Protein AF-A0A9X4PG10-F1 (afdb_monomer_lite)

Sequence (256 aa):
MSEYYSTGGAKHFIHGIDYQKLLLMLFFRRAVDRKYFFRLATEMSSAAGFDDIVFRYERNGTTVYMLIQVKHKQDGNRKICISDLLTKSGELNLAKHFAAFLNIQGNEEFKNKIKDFFIVINADFDRESLASKGITVEKIETQDKFLNIGNSAKYKLRDLRNSIVQYLKQGMSAEGREASDKEIKGFLNELVFVANSPNDAELEELIKNEISSKLAERFKYFGDDDFVFNALSTMMSNWMKDKIGRFLTPEEGEKS

Radius of gyration: 19.32 Å; chains: 1; bounding box: 49×40×52 Å

Secondary structure (DSSP, 8-state):
--------HHHHHHHHHHHHHHHHHHHHHHHHHTT--EEEESS-GGGGGG-SEEEEEEETTEEEEEEEEE---S-TTS-B-HHHHSSSSSTT-HHHHHHHHHHHHT-TTTTTTEEEEEEE-S--B-HHHHHTTTEEEEE--S--TTT--TT-EEEEEEESSSHHHHHHHHHHHHTT-PPPHHHHHHHHHHEEEEES---HHHHHHHHHHHHHHHHHHHH---S-HHHHHHHHHHHHHHHHT-SS---B-HHHHS--

Foldseek 3Di:
DDDDDDDDCVVFVVQQVLVLLLLLLLQLLLCLVVVWWKWWFAQPCLLPQQRRIWIWTDDPNAIAIEREDEDEGPDQEDADAPCQDLDPDHDNDVLRVLVSLVSNCVDPVPPPRYQAYEYEYQHHHPQVRQVVQPKHWAWDPDDDSSLPAPPWTKTAIDRPPCSVVVSNQVSVVVVVDGDDPVSVVVNSVRYMYRYNHDRSVSSLVVSLVSVCVVCCVPPVDPDDSVVVSVVSSVVSVVQVPDPDIDIDGNVVVVVD

Structure (mmCIF, N/CA/C/O backbone):
data_AF-A0A9X4PG10-F1
#
_entry.id   AF-A0A9X4PG10-F1
#
loop_
_atom_site.group_PDB
_atom_site.id
_atom_site.type_symbol
_atom_site.label_atom_id
_atom_site.label_alt_id
_atom_site.label_comp_id
_atom_site.label_asym_id
_atom_site.label_entity_id
_atom_site.label_seq_id
_atom_site.pdbx_PDB_ins_code
_atom_site.Cartn_x
_atom_site.Cartn_y
_atom_site.Cartn_z
_atom_site.occupancy
_atom_site.B_iso_or_equiv
_atom_site.auth_seq_id
_atom_site.auth_comp_id
_atom_site.auth_asym_id
_atom_site.auth_atom_id
_atom_site.pdbx_PDB_model_num
ATOM 1 N N . MET A 1 1 ? 31.121 -22.127 13.363 1.00 42.94 1 MET A N 1
ATOM 2 C CA . MET A 1 1 ? 29.872 -21.597 13.947 1.00 42.94 1 MET A CA 1
ATOM 3 C C . MET A 1 1 ? 29.750 -20.159 13.502 1.00 42.94 1 MET A C 1
ATOM 5 O O . MET A 1 1 ? 30.750 -19.459 13.564 1.00 42.94 1 MET A O 1
ATOM 9 N N . SER A 1 2 ? 28.590 -19.744 13.003 1.00 43.88 2 SER A N 1
ATOM 10 C CA . SER A 1 2 ? 28.348 -18.331 12.706 1.00 43.88 2 SER A CA 1
ATOM 11 C C . SER A 1 2 ? 28.112 -17.593 14.023 1.00 43.88 2 SER A C 1
ATOM 13 O O . SER A 1 2 ? 27.263 -18.012 14.809 1.00 43.88 2 SER A O 1
ATOM 15 N N . GLU A 1 3 ? 28.879 -16.539 14.279 1.00 47.59 3 GLU A N 1
ATOM 16 C CA . GLU A 1 3 ? 28.681 -15.650 15.426 1.00 47.59 3 GLU A CA 1
ATOM 17 C C . GLU A 1 3 ? 27.696 -14.538 15.043 1.00 47.59 3 GLU A C 1
ATOM 19 O O . GLU A 1 3 ? 27.818 -13.929 13.978 1.00 47.59 3 GLU A O 1
ATOM 24 N N . TYR A 1 4 ? 26.705 -14.279 15.898 1.00 75.12 4 TYR A N 1
ATOM 25 C CA . TYR A 1 4 ? 25.663 -13.275 15.670 1.00 75.12 4 TYR A CA 1
ATOM 26 C C . TYR A 1 4 ? 25.812 -12.117 16.662 1.00 75.12 4 TYR A C 1
ATOM 28 O O . TYR A 1 4 ? 26.163 -12.329 17.821 1.00 75.12 4 TYR A O 1
ATOM 36 N N . TYR A 1 5 ? 25.504 -10.896 16.221 1.00 71.00 5 TYR A N 1
ATOM 37 C CA . TYR A 1 5 ? 25.481 -9.690 17.053 1.00 71.00 5 TYR A CA 1
ATOM 38 C C . TYR A 1 5 ? 24.191 -8.900 16.808 1.00 71.00 5 TYR A C 1
ATOM 40 O O . TYR A 1 5 ? 23.609 -8.956 15.723 1.00 71.00 5 TYR A O 1
ATOM 48 N N . SER A 1 6 ? 23.736 -8.154 17.815 1.00 71.69 6 SER A N 1
ATOM 49 C CA . SER A 1 6 ? 22.574 -7.277 17.682 1.00 71.69 6 SER A CA 1
ATOM 50 C C . SER A 1 6 ? 22.906 -6.071 16.804 1.00 71.69 6 SER A C 1
ATOM 52 O O . SER A 1 6 ? 23.953 -5.437 16.934 1.00 71.69 6 SER A O 1
ATOM 54 N N . THR A 1 7 ? 22.009 -5.741 15.881 1.00 71.44 7 THR A N 1
ATOM 55 C CA . THR A 1 7 ? 22.189 -4.628 14.944 1.00 71.44 7 THR A CA 1
ATOM 56 C C . THR A 1 7 ? 21.288 -3.456 15.311 1.00 71.44 7 THR A C 1
ATOM 58 O O . THR A 1 7 ? 20.175 -3.652 15.787 1.00 71.44 7 THR A O 1
ATOM 61 N N . GLY A 1 8 ? 21.755 -2.228 15.071 1.00 69.62 8 GLY A N 1
ATOM 62 C CA . GLY A 1 8 ? 20.959 -1.017 15.283 1.00 69.62 8 GLY A CA 1
ATOM 63 C C . GLY A 1 8 ? 19.932 -0.745 14.174 1.00 69.62 8 GLY A C 1
ATOM 64 O O . GLY A 1 8 ? 19.944 -1.376 13.116 1.00 69.62 8 GLY A O 1
ATOM 65 N N . GLY A 1 9 ? 19.084 0.265 14.397 1.00 71.38 9 GLY A N 1
ATOM 66 C CA . GLY A 1 9 ? 17.950 0.608 13.524 1.00 71.38 9 GLY A CA 1
ATOM 67 C C . GLY A 1 9 ? 18.303 0.988 12.081 1.00 71.38 9 GLY A C 1
ATOM 68 O O . GLY A 1 9 ? 17.459 0.849 11.203 1.00 71.38 9 GLY A O 1
ATOM 69 N N . ALA A 1 10 ? 19.549 1.387 11.801 1.00 72.19 10 AL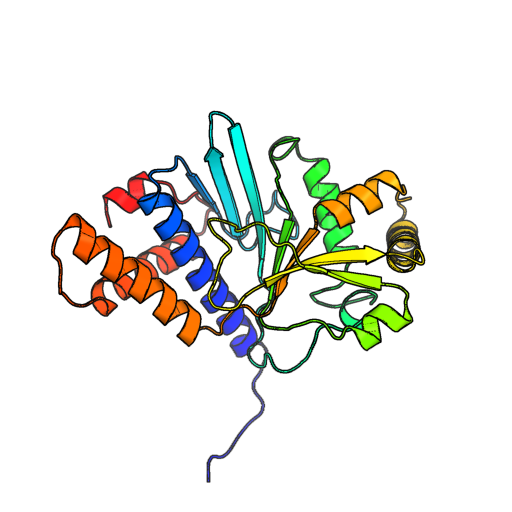A A N 1
ATOM 70 C CA . ALA A 1 10 ? 19.985 1.740 10.448 1.00 72.19 10 ALA A CA 1
ATOM 71 C C . ALA A 1 10 ? 19.836 0.580 9.444 1.00 72.19 10 ALA A C 1
ATOM 73 O O . ALA A 1 10 ? 19.453 0.820 8.304 1.00 72.19 10 ALA A O 1
ATOM 74 N N . LYS A 1 11 ? 20.075 -0.677 9.856 1.00 73.88 11 LYS A N 1
ATOM 75 C CA . LYS A 1 11 ? 19.890 -1.837 8.961 1.00 73.88 11 LYS A CA 1
ATOM 76 C C . LYS A 1 11 ? 18.418 -2.058 8.606 1.00 73.88 11 LYS A C 1
ATOM 78 O O . LYS A 1 11 ? 18.109 -2.324 7.452 1.00 73.88 11 LYS A O 1
ATOM 83 N N . HIS A 1 12 ? 17.520 -1.903 9.578 1.00 73.44 12 HIS A N 1
ATOM 84 C CA . HIS A 1 12 ? 16.077 -2.006 9.348 1.00 73.44 12 HIS A CA 1
ATOM 85 C C . HIS A 1 12 ? 15.548 -0.856 8.482 1.00 73.44 12 HIS A C 1
ATOM 87 O O . HIS A 1 12 ? 14.677 -1.067 7.647 1.00 73.44 12 HIS A O 1
ATOM 93 N N . PHE A 1 13 ? 16.107 0.344 8.649 1.00 77.38 13 PHE A N 1
ATOM 94 C CA . PHE A 1 13 ? 15.773 1.503 7.827 1.00 77.38 13 PHE A CA 1
ATOM 95 C C . PHE A 1 13 ? 16.182 1.310 6.359 1.00 77.38 13 PHE A C 1
ATOM 97 O O . PHE A 1 13 ? 15.360 1.503 5.469 1.00 77.38 13 PHE A O 1
ATOM 104 N N . ILE A 1 14 ? 17.421 0.865 6.110 1.00 82.50 14 ILE A N 1
ATOM 105 C CA . ILE A 1 14 ? 17.915 0.571 4.752 1.00 82.50 14 ILE A CA 1
ATOM 106 C C . ILE A 1 14 ? 17.050 -0.501 4.084 1.00 82.50 14 ILE A C 1
ATOM 108 O O . ILE A 1 14 ? 16.641 -0.326 2.943 1.00 82.50 14 ILE A O 1
ATOM 112 N N . HIS A 1 15 ? 16.702 -1.558 4.820 1.00 84.50 15 HIS A N 1
ATOM 113 C CA . HIS A 1 15 ? 15.814 -2.613 4.330 1.00 84.50 15 HIS A CA 1
ATOM 114 C C . HIS A 1 15 ? 14.457 -2.084 3.855 1.00 84.50 15 HIS A C 1
ATOM 116 O O . HIS A 1 15 ? 13.991 -2.446 2.779 1.00 84.50 15 HIS A O 1
ATOM 122 N N . GLY A 1 16 ? 13.828 -1.201 4.637 1.00 88.00 16 GLY A N 1
ATOM 123 C CA . GLY A 1 16 ? 12.562 -0.577 4.246 1.00 88.00 16 GLY A CA 1
ATOM 124 C C . GLY A 1 16 ? 12.681 0.215 2.940 1.00 88.00 16 GLY A C 1
ATOM 125 O O . GLY A 1 16 ? 11.837 0.066 2.057 1.00 88.00 16 GLY A O 1
ATOM 126 N N . ILE A 1 17 ? 13.763 0.990 2.793 1.00 90.88 17 ILE A N 1
ATOM 127 C CA . ILE A 1 17 ? 14.046 1.771 1.578 1.00 90.88 17 ILE A CA 1
ATOM 128 C C . ILE A 1 17 ? 14.267 0.858 0.369 1.00 90.88 17 ILE A C 1
ATOM 130 O O . ILE A 1 17 ? 13.742 1.130 -0.712 1.00 90.88 17 ILE A O 1
ATOM 134 N N . ASP A 1 18 ? 15.039 -0.217 0.526 1.00 93.56 18 ASP A N 1
ATOM 135 C CA . ASP A 1 18 ? 15.316 -1.145 -0.571 1.00 93.56 18 ASP A CA 1
ATOM 136 C C . ASP A 1 18 ? 14.043 -1.852 -1.045 1.00 93.56 18 ASP A C 1
ATOM 138 O O . ASP A 1 18 ? 13.804 -1.931 -2.253 1.00 93.56 18 ASP A O 1
ATOM 142 N N . TYR A 1 19 ? 13.168 -2.258 -0.124 1.00 95.12 19 TYR A N 1
ATOM 143 C CA . TYR A 1 19 ? 11.886 -2.852 -0.493 1.00 95.12 19 TYR A CA 1
ATOM 144 C C . TYR A 1 19 ? 10.954 -1.855 -1.201 1.00 95.12 19 TYR A C 1
ATOM 146 O O . TYR A 1 19 ? 10.335 -2.177 -2.219 1.00 95.12 19 TYR A O 1
ATOM 154 N N . GLN A 1 20 ? 10.877 -0.614 -0.709 1.00 96.69 20 GLN A N 1
ATOM 155 C CA . GLN A 1 20 ? 10.125 0.468 -1.355 1.00 96.69 20 GLN A CA 1
ATOM 156 C C . GLN A 1 20 ? 10.635 0.731 -2.778 1.00 96.69 20 GLN A C 1
ATOM 158 O O . GLN A 1 20 ? 9.834 0.845 -3.707 1.00 96.69 20 GLN A O 1
ATOM 163 N N . LYS A 1 21 ? 11.958 0.743 -2.980 1.00 97.25 21 LYS A N 1
ATOM 164 C CA . LYS A 1 21 ? 12.589 0.868 -4.302 1.00 97.25 21 LYS A CA 1
ATOM 165 C C . LYS A 1 21 ? 12.161 -0.255 -5.249 1.00 97.25 21 LYS A C 1
ATOM 167 O O . LYS A 1 21 ? 11.802 0.030 -6.391 1.00 97.25 21 LYS A O 1
ATOM 172 N N . LEU A 1 22 ? 12.151 -1.510 -4.794 1.00 97.31 22 LEU A N 1
ATOM 173 C CA . LEU A 1 22 ? 11.698 -2.643 -5.612 1.00 97.31 22 LEU A CA 1
ATOM 174 C C . LEU A 1 22 ? 10.225 -2.494 -6.023 1.00 97.31 22 LEU A C 1
ATOM 176 O O . LEU A 1 22 ? 9.879 -2.689 -7.189 1.00 97.31 22 LEU A O 1
ATOM 180 N N . LEU A 1 23 ? 9.352 -2.071 -5.105 1.00 97.50 23 LEU A N 1
ATOM 181 C CA . LEU A 1 23 ? 7.955 -1.788 -5.437 1.00 97.50 23 LEU A CA 1
ATOM 182 C C . LEU A 1 23 ? 7.820 -0.638 -6.445 1.00 97.50 23 LEU A C 1
ATOM 184 O O . LEU A 1 23 ? 7.053 -0.759 -7.399 1.00 97.50 23 LEU A O 1
ATOM 188 N N . LEU A 1 24 ? 8.583 0.448 -6.297 1.00 97.38 24 LEU A N 1
ATOM 189 C CA . LEU A 1 24 ? 8.605 1.552 -7.263 1.00 97.38 24 LEU A CA 1
ATOM 190 C C . LEU A 1 24 ? 9.037 1.073 -8.658 1.00 97.38 24 LEU A C 1
ATOM 192 O O . LEU A 1 24 ? 8.402 1.432 -9.653 1.00 97.38 24 LEU A O 1
ATOM 196 N N . MET A 1 25 ? 10.061 0.214 -8.740 1.00 96.50 25 MET A N 1
ATOM 197 C CA . MET A 1 25 ? 10.495 -0.416 -9.995 1.00 96.50 25 MET A CA 1
ATOM 198 C C . MET A 1 25 ? 9.373 -1.244 -10.623 1.00 96.50 25 MET A C 1
ATOM 200 O O . MET A 1 25 ? 9.098 -1.096 -11.815 1.00 96.50 25 MET A O 1
ATOM 204 N N . LEU A 1 26 ? 8.685 -2.063 -9.824 1.00 96.25 26 LEU A N 1
ATOM 205 C CA . LEU A 1 26 ? 7.565 -2.878 -10.288 1.00 96.25 26 LEU A CA 1
ATOM 206 C C . LEU A 1 26 ? 6.411 -2.010 -10.812 1.00 96.25 26 LEU A C 1
ATOM 208 O O . LEU A 1 26 ? 5.877 -2.271 -11.891 1.00 96.25 26 LEU A O 1
ATOM 212 N N . PHE A 1 27 ? 6.035 -0.956 -10.082 1.00 95.81 27 PHE A N 1
ATOM 213 C CA . PHE A 1 27 ? 4.982 -0.024 -10.494 1.00 95.81 27 PHE A CA 1
ATOM 214 C C . PHE A 1 27 ? 5.331 0.682 -11.801 1.00 95.81 27 PHE A C 1
ATOM 216 O O . PHE A 1 27 ? 4.518 0.682 -12.729 1.00 95.81 27 PHE A O 1
ATOM 223 N N . PHE A 1 28 ? 6.541 1.236 -11.889 1.00 94.62 28 PHE A N 1
ATOM 224 C CA . PHE A 1 28 ? 7.039 1.894 -13.090 1.00 94.62 28 PHE A CA 1
ATOM 225 C C . PHE A 1 28 ? 7.004 0.947 -14.290 1.00 94.62 28 PHE A C 1
ATOM 227 O O . PHE A 1 28 ? 6.369 1.254 -15.301 1.00 94.62 28 PHE A O 1
ATOM 234 N N . ARG A 1 29 ? 7.597 -0.245 -14.150 1.00 91.25 29 ARG A N 1
ATOM 235 C CA . ARG A 1 29 ? 7.646 -1.243 -15.222 1.00 91.25 29 ARG A CA 1
ATOM 236 C C . ARG A 1 29 ? 6.249 -1.620 -15.699 1.00 91.25 29 ARG A C 1
ATOM 238 O O . ARG A 1 29 ? 5.944 -1.520 -16.888 1.00 91.25 29 ARG A O 1
ATOM 245 N N . ARG A 1 30 ? 5.359 -1.968 -14.766 1.00 93.12 30 ARG A N 1
ATOM 246 C CA . ARG A 1 30 ? 3.977 -2.350 -15.080 1.00 93.12 30 ARG A CA 1
ATOM 247 C C . ARG A 1 30 ? 3.200 -1.225 -15.758 1.00 93.12 30 ARG A C 1
ATOM 249 O O . ARG A 1 30 ? 2.349 -1.528 -16.600 1.00 93.12 30 ARG A O 1
ATOM 256 N N . ALA A 1 31 ? 3.454 0.033 -15.397 1.00 92.25 31 ALA A N 1
ATOM 257 C CA . ALA A 1 31 ? 2.803 1.199 -15.986 1.00 92.25 31 ALA A CA 1
ATOM 258 C C . ALA A 1 31 ? 3.285 1.467 -17.420 1.00 92.25 31 ALA A C 1
ATOM 260 O O . ALA A 1 31 ? 2.450 1.652 -18.311 1.00 92.25 31 ALA A O 1
ATOM 261 N N . VAL A 1 32 ? 4.603 1.401 -17.649 1.00 89.44 32 VAL A N 1
ATOM 262 C CA . VAL A 1 32 ? 5.232 1.514 -18.976 1.00 89.44 32 VAL A CA 1
ATOM 263 C C . VAL A 1 32 ? 4.729 0.410 -19.907 1.00 89.44 32 VAL A C 1
ATOM 265 O O . VAL A 1 32 ? 4.247 0.697 -21.002 1.00 89.44 32 VAL A O 1
ATOM 268 N N . ASP A 1 33 ? 4.724 -0.845 -19.452 1.00 87.44 33 ASP A N 1
ATOM 269 C CA . ASP A 1 33 ? 4.260 -1.985 -20.255 1.00 87.44 33 ASP A CA 1
ATOM 270 C C . ASP A 1 33 ? 2.786 -1.875 -20.659 1.00 87.44 33 ASP A C 1
ATOM 272 O O . ASP A 1 33 ? 2.374 -2.347 -21.720 1.00 87.44 33 ASP A O 1
ATOM 276 N N . ARG A 1 34 ? 1.976 -1.225 -19.819 1.00 88.81 34 ARG A N 1
ATOM 277 C CA . ARG A 1 34 ? 0.553 -0.974 -20.080 1.00 88.81 34 ARG A CA 1
ATOM 278 C C . ARG A 1 34 ? 0.307 0.300 -20.883 1.00 88.81 34 ARG A C 1
ATOM 280 O O . ARG A 1 34 ? -0.850 0.570 -21.201 1.00 88.81 34 ARG A O 1
ATOM 287 N N . LYS A 1 35 ? 1.359 1.057 -21.218 1.00 88.69 35 LYS A N 1
ATOM 288 C CA . LYS A 1 35 ? 1.289 2.341 -21.932 1.00 88.69 35 LYS A CA 1
ATOM 289 C C . LYS A 1 35 ? 0.326 3.324 -21.264 1.00 88.69 35 LYS A C 1
ATOM 291 O O . LYS A 1 35 ? -0.433 4.023 -21.933 1.00 88.69 35 LYS A O 1
ATOM 296 N N . TYR A 1 36 ? 0.297 3.325 -19.935 1.00 89.94 36 TYR A N 1
ATOM 297 C CA . TYR A 1 36 ? -0.516 4.285 -19.203 1.00 89.94 36 TYR A CA 1
ATOM 298 C C . TYR A 1 36 ? 0.150 5.655 -19.205 1.00 89.94 36 TYR A C 1
ATOM 300 O O . TYR A 1 36 ? 1.366 5.762 -19.073 1.00 89.94 36 TYR A O 1
ATOM 308 N N . PHE A 1 37 ? -0.658 6.711 -19.252 1.00 91.12 37 PHE A N 1
ATOM 309 C CA . PHE A 1 37 ? -0.218 8.013 -18.772 1.00 91.12 37 PHE A CA 1
ATOM 310 C C . PHE A 1 37 ? -0.206 7.960 -17.248 1.00 91.12 37 PHE A C 1
ATOM 312 O O . PHE A 1 37 ? -1.258 7.797 -16.623 1.00 91.12 37 PHE A O 1
ATOM 319 N N . PHE A 1 38 ? 0.985 8.041 -16.656 1.00 94.56 38 PHE A N 1
ATOM 320 C CA . PHE A 1 38 ? 1.157 7.922 -15.215 1.00 94.56 38 PHE A CA 1
ATOM 321 C C . PHE A 1 38 ? 2.067 9.002 -14.633 1.00 94.56 38 PHE A C 1
ATOM 323 O O . PHE A 1 38 ? 2.829 9.662 -15.337 1.00 94.56 38 PHE A O 1
ATOM 330 N N . ARG A 1 39 ? 1.956 9.182 -13.319 1.00 95.50 39 ARG A N 1
ATOM 331 C CA . ARG A 1 39 ? 2.931 9.870 -12.479 1.00 95.50 39 ARG A CA 1
ATOM 332 C C . ARG A 1 39 ? 3.180 9.003 -11.257 1.00 95.50 39 ARG A C 1
ATOM 334 O O . ARG A 1 39 ? 2.229 8.648 -10.562 1.00 95.50 39 ARG A O 1
ATOM 341 N N . LEU A 1 40 ? 4.436 8.663 -11.021 1.00 96.94 40 LEU A N 1
ATOM 342 C CA . LEU A 1 40 ? 4.880 7.958 -9.828 1.00 96.94 40 LEU A CA 1
ATOM 343 C C . LEU A 1 40 ? 5.650 8.944 -8.947 1.00 96.94 40 LEU A C 1
ATOM 345 O O . LEU A 1 40 ? 6.480 9.706 -9.442 1.00 96.94 40 LEU A O 1
ATOM 349 N N . ALA A 1 41 ? 5.339 8.953 -7.660 1.00 96.69 41 ALA A N 1
ATOM 350 C CA . ALA A 1 41 ? 6.024 9.730 -6.640 1.00 96.69 41 ALA A CA 1
ATOM 351 C C . ALA A 1 41 ? 6.295 8.860 -5.409 1.00 96.69 41 ALA A C 1
ATOM 353 O O . ALA A 1 41 ? 5.669 7.817 -5.219 1.00 96.69 41 ALA A O 1
ATOM 354 N N . THR A 1 42 ? 7.239 9.315 -4.596 1.00 96.50 42 THR A N 1
ATOM 355 C CA . THR A 1 42 ? 7.668 8.717 -3.331 1.00 96.50 42 THR A CA 1
ATOM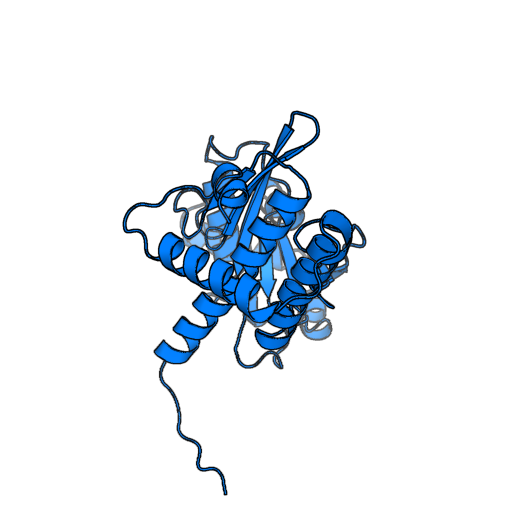 356 C C . THR A 1 42 ? 7.857 9.850 -2.326 1.00 96.50 42 THR A C 1
ATOM 358 O O . THR A 1 42 ? 8.247 10.947 -2.733 1.00 96.50 42 THR A O 1
ATOM 361 N N . GLU A 1 43 ? 7.562 9.613 -1.048 1.00 95.00 43 GLU A N 1
ATOM 362 C CA . GLU A 1 43 ? 7.648 10.614 0.033 1.00 95.00 43 GLU A CA 1
ATOM 363 C C . GLU A 1 43 ? 6.846 11.903 -0.267 1.00 95.00 43 GLU A C 1
ATOM 365 O O . GLU A 1 43 ? 7.267 13.031 0.010 1.00 95.00 43 GLU A O 1
ATOM 370 N N . MET A 1 44 ? 5.683 11.759 -0.913 1.00 94.06 44 MET A N 1
ATOM 371 C CA . MET A 1 44 ? 4.839 12.889 -1.302 1.00 94.06 44 MET A CA 1
ATOM 372 C C . MET A 1 44 ? 4.014 13.388 -0.113 1.00 94.06 44 MET A C 1
ATOM 374 O O . MET A 1 44 ? 2.952 12.850 0.187 1.00 94.06 44 MET A O 1
ATOM 378 N N . SER A 1 45 ? 4.457 14.480 0.510 1.00 92.69 45 SER A N 1
ATOM 379 C CA . SER A 1 45 ? 3.851 15.033 1.734 1.00 92.69 45 SER A CA 1
ATOM 380 C C . SER A 1 45 ? 2.339 15.281 1.663 1.00 92.69 45 SER A C 1
ATOM 382 O O . SER A 1 45 ? 1.643 15.153 2.672 1.00 92.69 45 SER A O 1
ATOM 384 N N . SER A 1 46 ? 1.796 15.605 0.483 1.00 93.12 46 SER A N 1
ATOM 385 C CA . SER A 1 46 ? 0.355 15.810 0.304 1.00 93.12 46 SER A CA 1
ATOM 386 C C . SER A 1 46 ? -0.464 14.524 0.498 1.00 93.12 46 SER A C 1
ATOM 388 O O . SER A 1 46 ? -1.642 14.614 0.853 1.00 93.12 46 SER A O 1
ATOM 390 N N . ALA A 1 47 ? 0.156 13.347 0.344 1.00 94.50 47 ALA A N 1
ATOM 391 C CA . ALA A 1 47 ? -0.426 12.027 0.592 1.00 94.50 47 ALA A CA 1
ATOM 392 C C . ALA A 1 47 ? -0.311 11.563 2.059 1.00 94.50 47 ALA A C 1
ATOM 394 O O . ALA A 1 47 ? -0.625 10.413 2.371 1.00 94.50 47 ALA A O 1
ATOM 395 N N . ALA A 1 48 ? 0.080 12.464 2.969 1.00 94.81 48 ALA A N 1
ATOM 396 C CA . ALA A 1 48 ? 0.144 12.245 4.412 1.00 94.81 48 ALA A CA 1
ATOM 397 C C . ALA A 1 48 ? 0.818 10.908 4.772 1.00 94.81 48 ALA A C 1
ATOM 399 O O . ALA A 1 48 ? 1.946 10.686 4.386 1.00 94.81 48 ALA A O 1
ATOM 400 N N . GLY A 1 49 ? 0.158 10.020 5.522 1.00 93.31 49 GLY A N 1
ATOM 401 C CA . GLY A 1 49 ? 0.740 8.740 5.949 1.00 93.31 49 GLY A CA 1
ATOM 402 C C . GLY A 1 49 ? 0.751 7.621 4.899 1.00 93.31 49 GLY A C 1
ATOM 403 O O . GLY A 1 49 ? 1.061 6.493 5.270 1.00 93.31 49 GLY A O 1
ATOM 404 N N . PHE A 1 50 ? 0.364 7.894 3.650 1.00 96.62 50 PHE A N 1
ATOM 405 C CA . PHE A 1 50 ? 0.348 6.942 2.528 1.00 96.62 50 PHE A CA 1
ATOM 406 C C . PHE A 1 50 ? 1.213 7.454 1.368 1.00 96.62 50 PHE A C 1
ATOM 408 O O . PHE A 1 50 ? 0.809 7.445 0.203 1.00 96.62 50 PHE A O 1
ATOM 415 N N . ASP A 1 51 ? 2.377 7.973 1.729 1.00 96.06 51 ASP A N 1
ATOM 416 C CA . ASP A 1 51 ? 3.291 8.737 0.894 1.00 96.06 51 ASP A CA 1
ATOM 417 C C . ASP A 1 51 ? 4.482 7.928 0.369 1.00 96.06 51 ASP A C 1
ATOM 419 O O . ASP A 1 51 ? 5.087 8.362 -0.613 1.00 96.06 51 ASP A O 1
ATOM 423 N N . ASP A 1 52 ? 4.767 6.750 0.941 1.00 96.94 52 ASP A N 1
ATOM 424 C CA . ASP A 1 52 ? 5.864 5.869 0.510 1.00 96.94 52 ASP A CA 1
ATOM 425 C C . ASP A 1 52 ? 5.805 5.607 -1.010 1.00 96.94 52 ASP A C 1
ATOM 427 O O . ASP A 1 52 ? 6.817 5.696 -1.705 1.00 96.94 52 ASP A O 1
ATOM 431 N N . ILE A 1 53 ? 4.613 5.326 -1.560 1.00 97.50 53 ILE A N 1
ATOM 432 C CA . ILE A 1 53 ? 4.383 5.296 -3.013 1.00 97.50 53 ILE A CA 1
ATOM 433 C C . ILE A 1 53 ? 3.048 5.959 -3.354 1.00 97.50 53 ILE A C 1
ATOM 435 O O . ILE A 1 53 ? 1.977 5.507 -2.943 1.00 97.50 53 ILE A O 1
ATOM 439 N N . VAL A 1 54 ? 3.109 6.982 -4.207 1.00 97.12 54 VAL A N 1
ATOM 440 C CA . VAL A 1 54 ? 1.942 7.655 -4.783 1.00 97.12 54 VAL A CA 1
ATOM 441 C C . VAL A 1 54 ? 1.926 7.422 -6.282 1.00 97.12 54 VAL A C 1
ATOM 443 O O . VAL A 1 54 ? 2.750 7.952 -7.028 1.00 97.12 54 VAL A O 1
ATOM 446 N N . PHE A 1 55 ? 0.964 6.626 -6.741 1.00 96.62 55 PHE A N 1
ATOM 447 C CA . PHE A 1 55 ? 0.832 6.283 -8.148 1.00 96.62 55 PHE A CA 1
ATOM 448 C C . PHE A 1 55 ? -0.470 6.826 -8.732 1.00 96.62 55 PHE A C 1
ATOM 450 O O . PHE A 1 55 ? -1.567 6.363 -8.412 1.00 96.62 55 PHE A O 1
ATOM 457 N N . ARG A 1 56 ? -0.337 7.805 -9.627 1.00 95.00 56 ARG A N 1
ATOM 458 C CA . ARG A 1 56 ? -1.425 8.372 -10.426 1.00 95.00 56 ARG A CA 1
ATOM 459 C C . ARG A 1 56 ? -1.383 7.762 -11.818 1.00 95.00 56 ARG A C 1
ATOM 461 O O . ARG A 1 56 ? -0.347 7.832 -12.472 1.00 95.00 56 ARG A O 1
ATOM 468 N N . TYR A 1 57 ? -2.506 7.277 -12.329 1.00 92.88 57 TYR A N 1
ATOM 469 C CA . TYR A 1 57 ? -2.612 6.858 -13.728 1.00 92.88 57 TYR A CA 1
ATOM 470 C C . TYR A 1 57 ? -3.996 7.127 -14.309 1.00 92.88 57 TYR A C 1
ATOM 472 O O . TYR A 1 57 ? -4.983 7.263 -13.584 1.00 92.88 57 TYR A O 1
ATOM 480 N N . GLU A 1 58 ? -4.068 7.209 -15.633 1.00 90.62 58 GLU A N 1
ATOM 481 C CA . GLU A 1 58 ? -5.325 7.399 -16.352 1.00 90.62 58 GLU A CA 1
ATOM 482 C C . GLU A 1 58 ? -5.898 6.064 -16.827 1.00 90.62 58 GLU A C 1
ATOM 484 O O . GLU A 1 58 ? -5.214 5.236 -17.431 1.00 90.62 58 GLU A O 1
ATOM 489 N N . ARG A 1 59 ? -7.186 5.846 -16.554 1.00 82.69 59 ARG A N 1
ATOM 490 C CA . ARG A 1 59 ? -7.934 4.665 -16.985 1.00 82.69 59 ARG A CA 1
ATOM 491 C C . ARG A 1 59 ? -9.311 5.090 -17.467 1.00 82.69 59 ARG A C 1
ATOM 493 O O . ARG A 1 59 ? -10.086 5.649 -16.700 1.00 82.69 59 ARG A O 1
ATOM 500 N N . ASN A 1 60 ? -9.631 4.783 -18.724 1.00 84.19 60 ASN A N 1
ATOM 501 C CA . ASN A 1 60 ? -10.923 5.107 -19.342 1.00 84.19 60 ASN A CA 1
ATOM 502 C C . ASN A 1 60 ? -11.304 6.596 -19.175 1.00 84.19 60 ASN A C 1
ATOM 504 O O . ASN A 1 60 ? -12.425 6.912 -18.787 1.00 84.19 60 ASN A O 1
ATOM 508 N N . GLY A 1 61 ? -10.344 7.507 -19.378 1.00 84.06 61 GLY A N 1
ATOM 509 C CA . GLY A 1 61 ? -10.540 8.955 -19.209 1.00 84.06 61 GLY A CA 1
ATOM 510 C C . GLY A 1 61 ? -10.653 9.439 -17.757 1.00 84.06 61 GLY A C 1
ATOM 511 O O . GLY A 1 61 ? -10.834 10.629 -17.527 1.00 84.06 61 GLY A O 1
ATOM 512 N N . THR A 1 62 ? -10.531 8.546 -16.771 1.00 87.88 62 THR A N 1
ATOM 513 C CA . THR A 1 62 ? -10.574 8.888 -15.344 1.00 87.88 62 THR A CA 1
ATOM 514 C C . THR A 1 62 ? -9.174 8.833 -14.744 1.00 87.88 62 THR A C 1
ATOM 516 O O . THR A 1 62 ? -8.436 7.872 -14.961 1.00 87.88 62 THR A O 1
ATOM 519 N N . THR A 1 63 ? -8.806 9.853 -13.966 1.00 91.00 63 THR A N 1
ATOM 520 C CA . THR A 1 63 ? -7.583 9.825 -13.151 1.00 91.00 63 THR A CA 1
ATOM 521 C C . THR A 1 63 ? -7.828 8.994 -11.895 1.00 91.00 63 THR A C 1
ATOM 523 O O . THR A 1 63 ? -8.775 9.260 -11.160 1.00 91.00 63 THR A O 1
ATOM 526 N N . VAL A 1 64 ? -6.950 8.028 -11.638 1.00 91.12 64 VAL A N 1
ATOM 527 C CA . VAL A 1 64 ? -6.979 7.169 -10.451 1.00 91.12 64 VAL A CA 1
ATOM 528 C C . VAL A 1 64 ? -5.683 7.343 -9.668 1.00 91.12 64 VAL A C 1
ATOM 530 O O . VAL A 1 64 ? -4.603 7.335 -10.260 1.00 91.12 64 VAL A O 1
ATOM 533 N N . TYR A 1 65 ? -5.797 7.460 -8.347 1.00 94.25 65 TYR A N 1
ATOM 534 C CA . TYR A 1 65 ? -4.676 7.433 -7.411 1.00 94.25 65 TYR A CA 1
ATOM 535 C C . TYR A 1 65 ? -4.669 6.136 -6.601 1.00 94.25 65 TYR A C 1
ATOM 537 O O . TYR A 1 65 ? -5.705 5.685 -6.102 1.00 94.25 65 TYR A O 1
ATOM 545 N N . MET A 1 66 ? -3.477 5.562 -6.462 1.00 95.06 66 MET A N 1
ATOM 546 C CA . MET A 1 66 ? -3.141 4.526 -5.492 1.00 95.06 66 MET A CA 1
ATOM 547 C C . MET A 1 66 ? -2.144 5.135 -4.510 1.00 95.06 66 MET A C 1
ATOM 549 O O . MET A 1 66 ? -1.056 5.539 -4.922 1.00 95.06 66 MET A O 1
ATOM 553 N N . LEU A 1 67 ? -2.544 5.231 -3.244 1.00 97.31 67 LEU A N 1
ATOM 554 C CA . LEU A 1 67 ? -1.716 5.754 -2.159 1.00 97.31 67 LEU A CA 1
ATOM 555 C C . LEU A 1 67 ? -1.308 4.583 -1.278 1.00 97.31 67 LEU A C 1
ATOM 557 O O . LEU A 1 67 ? -2.165 3.793 -0.871 1.00 97.31 67 LEU A O 1
ATOM 561 N N . ILE A 1 68 ? -0.011 4.424 -1.057 1.00 97.56 68 ILE A N 1
ATOM 562 C CA . ILE A 1 68 ? 0.550 3.185 -0.536 1.00 97.56 68 ILE A CA 1
ATOM 563 C C . ILE A 1 68 ? 1.512 3.513 0.588 1.00 97.56 68 ILE A C 1
ATOM 565 O O . ILE A 1 68 ? 2.399 4.347 0.439 1.00 97.56 68 ILE A O 1
ATOM 569 N N . GLN A 1 69 ? 1.356 2.780 1.680 1.00 97.25 69 GLN A N 1
ATOM 570 C CA . GLN A 1 69 ? 2.333 2.700 2.741 1.00 97.25 69 GLN A CA 1
ATOM 571 C C . GLN A 1 69 ? 2.954 1.303 2.776 1.00 97.25 69 GLN A C 1
ATOM 573 O O . GLN A 1 69 ? 2.258 0.288 2.770 1.00 97.25 69 GLN A O 1
ATOM 578 N N . VAL A 1 70 ? 4.273 1.248 2.834 1.00 95.81 70 VAL A N 1
ATOM 579 C CA . VAL A 1 70 ? 5.095 0.048 2.875 1.00 95.81 70 VAL A CA 1
ATOM 580 C C . VAL A 1 70 ? 5.507 -0.212 4.323 1.00 95.81 70 VAL A C 1
ATOM 582 O O . VAL A 1 70 ? 6.043 0.653 5.016 1.00 95.81 70 VAL A O 1
ATOM 585 N N . LYS A 1 71 ? 5.225 -1.422 4.807 1.00 93.12 71 LYS A N 1
ATOM 586 C CA . LYS A 1 71 ? 5.523 -1.899 6.169 1.00 93.12 71 LYS A CA 1
ATOM 587 C C . LYS A 1 71 ? 6.184 -3.273 6.160 1.00 93.12 71 LYS A C 1
ATOM 589 O O . LYS A 1 71 ? 5.906 -4.121 7.005 1.00 93.12 71 LYS A O 1
ATOM 594 N N . HIS A 1 72 ? 7.060 -3.486 5.184 1.00 87.44 72 HIS A N 1
ATOM 595 C CA . HIS A 1 72 ? 7.855 -4.699 5.051 1.00 87.44 72 HIS A CA 1
ATOM 596 C C . HIS A 1 72 ? 8.888 -4.815 6.185 1.00 87.44 72 HIS A C 1
ATOM 598 O O . HIS A 1 72 ? 9.597 -3.855 6.488 1.00 87.44 72 HIS A O 1
ATOM 604 N N . LYS A 1 73 ? 8.982 -5.990 6.815 1.00 81.31 73 LYS A N 1
ATOM 605 C CA . LYS A 1 73 ? 9.936 -6.280 7.902 1.00 81.31 73 LYS A CA 1
ATOM 606 C C . LYS A 1 73 ? 10.959 -7.323 7.468 1.00 81.31 73 LYS A C 1
ATOM 608 O O . LYS A 1 73 ? 10.644 -8.188 6.664 1.00 81.31 73 LYS A O 1
ATOM 613 N N . GLN A 1 74 ? 12.168 -7.286 8.029 1.00 72.69 74 GLN A N 1
ATOM 614 C CA . GLN A 1 74 ? 13.180 -8.324 7.763 1.00 72.69 74 GLN A CA 1
ATOM 615 C C . GLN A 1 74 ? 12.748 -9.713 8.240 1.00 72.69 74 GLN A C 1
ATOM 617 O O . GLN A 1 74 ? 13.039 -10.701 7.578 1.00 72.69 74 GLN A O 1
ATOM 622 N N . ASP A 1 75 ? 12.041 -9.784 9.369 1.00 69.94 75 ASP A N 1
ATOM 623 C CA . ASP A 1 75 ? 11.478 -11.026 9.895 1.00 69.94 75 ASP A CA 1
ATOM 624 C C . ASP A 1 75 ? 9.953 -11.004 9.706 1.00 69.94 75 ASP A C 1
ATOM 626 O O . ASP A 1 75 ? 9.227 -10.320 10.433 1.00 69.94 75 ASP A O 1
ATOM 630 N N . GLY A 1 76 ? 9.478 -11.698 8.668 1.00 64.38 76 GLY A N 1
ATOM 631 C CA . GLY A 1 76 ? 8.062 -11.773 8.280 1.00 64.38 76 GLY A CA 1
ATOM 632 C C . GLY A 1 76 ? 7.243 -12.801 9.069 1.00 64.38 76 GLY A C 1
ATOM 633 O O . GLY A 1 76 ? 6.062 -12.992 8.794 1.00 64.38 76 GLY A O 1
ATOM 634 N N . ASN A 1 77 ? 7.837 -13.481 10.055 1.00 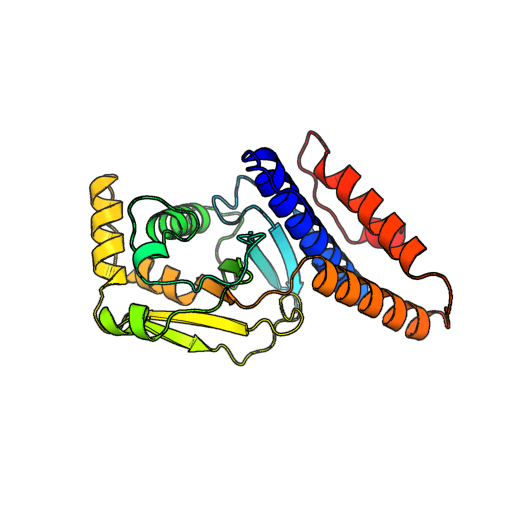73.12 77 ASN A N 1
ATOM 635 C CA . ASN A 1 77 ? 7.182 -14.606 10.731 1.00 73.12 77 ASN A CA 1
ATOM 636 C C . ASN A 1 77 ? 6.083 -14.187 11.721 1.00 73.12 77 ASN A C 1
ATOM 638 O O . ASN A 1 77 ? 5.225 -14.996 12.087 1.00 73.12 77 ASN A O 1
ATOM 642 N N . ARG A 1 78 ? 6.085 -12.928 12.178 1.00 87.88 78 ARG A N 1
ATOM 643 C CA . ARG A 1 78 ? 5.076 -12.429 13.119 1.00 87.88 78 ARG A CA 1
ATOM 644 C C . ARG A 1 78 ? 3.811 -12.003 12.378 1.00 87.88 78 ARG A C 1
ATOM 646 O O . ARG A 1 78 ? 3.833 -11.061 11.594 1.00 87.88 78 ARG A O 1
ATOM 653 N N . LYS A 1 79 ? 2.690 -12.631 12.730 1.00 94.25 79 LYS A N 1
ATOM 654 C CA . LYS A 1 79 ? 1.358 -12.242 12.255 1.00 94.25 79 LYS A CA 1
ATOM 655 C C . LYS A 1 79 ? 0.901 -10.898 12.832 1.00 94.25 79 LYS A C 1
ATOM 657 O O . LYS A 1 79 ? 1.228 -10.559 13.969 1.00 94.25 79 LYS A O 1
ATOM 662 N N . ILE A 1 80 ? 0.092 -10.178 12.059 1.00 95.56 80 ILE A N 1
ATOM 663 C CA . ILE A 1 80 ? -0.601 -8.950 12.452 1.00 95.56 80 ILE A CA 1
ATOM 664 C C . ILE A 1 80 ? -1.714 -9.321 13.429 1.00 95.56 80 ILE A C 1
ATOM 666 O O . ILE A 1 80 ? -2.670 -10.008 13.060 1.00 95.56 80 ILE A O 1
ATOM 670 N N . CYS A 1 81 ? -1.605 -8.859 14.666 1.00 95.88 81 CYS A N 1
ATOM 671 C CA . CYS A 1 81 ? -2.567 -9.145 15.722 1.00 95.88 81 CYS A CA 1
ATOM 672 C C . CYS A 1 81 ? -3.297 -7.876 16.178 1.00 95.88 81 CYS A C 1
ATOM 674 O O . CYS A 1 81 ? -3.006 -6.758 15.747 1.00 95.88 81 CYS A O 1
ATOM 676 N N . ILE A 1 82 ? -4.274 -8.033 17.071 1.00 96.50 82 ILE A N 1
ATOM 677 C CA . ILE A 1 82 ? -5.118 -6.911 17.4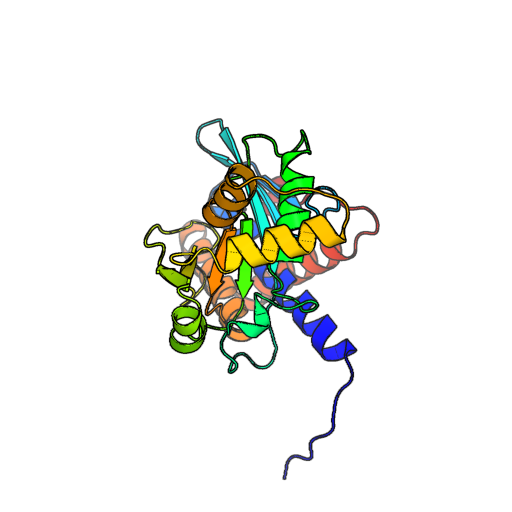85 1.00 96.50 82 ILE A CA 1
ATOM 678 C C . ILE A 1 82 ? -4.345 -5.787 18.184 1.00 96.50 82 ILE A C 1
ATOM 680 O O . ILE A 1 82 ? -4.693 -4.616 18.033 1.00 96.50 82 ILE A O 1
ATOM 684 N N . SER A 1 83 ? -3.283 -6.127 18.917 1.00 95.44 83 SER A N 1
ATOM 685 C CA . SER A 1 83 ? -2.434 -5.150 19.599 1.00 95.44 83 SER A CA 1
ATOM 686 C C . SER A 1 83 ? -1.500 -4.400 18.650 1.00 95.44 83 SER A C 1
ATOM 688 O O . SER A 1 83 ? -0.964 -3.375 19.049 1.00 95.44 83 SER A O 1
ATOM 690 N N . ASP A 1 84 ? -1.337 -4.842 17.399 1.00 95.88 84 ASP A N 1
ATOM 691 C CA . ASP A 1 84 ? -0.630 -4.065 16.373 1.00 95.88 84 ASP A CA 1
ATOM 692 C C . ASP A 1 84 ? -1.534 -2.977 15.768 1.00 95.88 84 ASP A C 1
ATOM 694 O O . ASP A 1 84 ? -1.054 -1.911 15.383 1.00 95.88 84 ASP A O 1
ATOM 698 N N . LEU A 1 85 ? -2.845 -3.240 15.704 1.00 97.31 85 LEU A N 1
ATOM 699 C CA . LEU A 1 85 ? -3.844 -2.370 15.075 1.00 97.31 85 LEU A CA 1
ATOM 700 C C . LEU A 1 85 ? -4.456 -1.361 16.059 1.00 97.31 85 LEU A C 1
ATOM 702 O O . LEU A 1 85 ? -4.586 -0.181 15.732 1.00 97.31 85 LEU A O 1
ATOM 706 N N . LEU A 1 86 ? -4.833 -1.817 17.261 1.00 96.75 86 LEU A N 1
ATOM 707 C CA . LEU A 1 86 ? -5.522 -1.029 18.293 1.00 96.75 86 LEU A CA 1
ATOM 708 C C . LEU A 1 86 ? -4.574 -0.683 19.449 1.00 96.75 86 LEU A C 1
ATOM 710 O O . LEU A 1 86 ? -4.746 -1.117 20.588 1.00 96.75 86 LEU A O 1
ATOM 714 N N . THR A 1 87 ? -3.542 0.095 19.145 1.00 94.81 87 THR A N 1
ATOM 715 C CA . THR A 1 87 ? -2.466 0.477 20.077 1.00 94.81 87 THR A CA 1
ATOM 716 C C . THR A 1 87 ? -2.250 1.982 20.073 1.00 94.81 87 THR A C 1
ATOM 718 O O . THR A 1 87 ? -2.601 2.646 19.114 1.00 94.81 87 THR A O 1
ATOM 721 N N . LYS A 1 88 ? -1.665 2.572 21.115 1.00 87.75 88 LYS A N 1
ATOM 722 C CA . LYS A 1 88 ? -1.351 4.014 21.114 1.00 87.75 88 LYS A CA 1
ATOM 723 C C . LYS A 1 88 ? -0.177 4.370 20.201 1.00 87.75 88 LYS A C 1
ATOM 725 O O . LYS A 1 88 ? -0.068 5.504 19.755 1.00 87.75 88 LYS A O 1
ATOM 730 N N . SER A 1 89 ? 0.695 3.411 19.912 1.00 87.44 89 SER A N 1
ATOM 731 C CA . SER A 1 89 ? 1.891 3.597 19.093 1.00 87.44 89 SER A CA 1
ATOM 732 C C . SER A 1 89 ? 2.177 2.338 18.286 1.00 87.44 89 SER A C 1
ATOM 734 O O . SER A 1 89 ? 1.826 1.233 18.693 1.00 87.44 89 SER A O 1
ATOM 736 N N . GLY A 1 90 ? 2.805 2.505 17.129 1.00 89.56 90 GLY A N 1
ATOM 737 C CA . GLY A 1 90 ? 3.137 1.393 16.251 1.00 89.56 90 GLY A CA 1
ATOM 738 C C . GLY A 1 90 ? 2.905 1.732 14.791 1.00 89.56 90 GLY A C 1
ATOM 739 O O . GLY A 1 90 ? 2.202 2.679 14.441 1.00 89.56 90 GLY A O 1
ATOM 740 N N . GLU A 1 91 ? 3.525 0.935 13.939 1.00 90.62 91 GLU A N 1
ATOM 741 C CA . GLU A 1 91 ? 3.538 1.141 12.496 1.00 90.62 91 GLU A CA 1
ATOM 742 C C . GLU A 1 91 ? 2.200 0.834 11.823 1.00 90.62 91 GLU A C 1
ATOM 744 O O . GLU A 1 91 ? 1.902 1.454 10.813 1.00 90.62 91 GLU A O 1
ATOM 749 N N . LEU A 1 92 ? 1.409 -0.088 12.389 1.00 94.62 92 LEU A N 1
ATOM 750 C CA . LEU A 1 92 ? 0.099 -0.526 11.882 1.00 94.62 92 LEU A CA 1
ATOM 751 C C . LEU A 1 92 ? -1.082 0.071 12.667 1.00 94.62 92 LEU A C 1
ATOM 753 O O . LEU A 1 92 ? -2.231 -0.308 12.453 1.00 94.62 92 LEU A O 1
ATOM 757 N N . ASN A 1 93 ? -0.804 1.021 13.563 1.00 95.06 93 ASN A N 1
ATOM 758 C CA . ASN A 1 93 ? -1.803 1.684 14.396 1.00 95.06 93 ASN A CA 1
ATOM 759 C C . ASN A 1 93 ? -2.894 2.330 13.526 1.00 95.06 93 ASN A C 1
ATOM 761 O O . ASN A 1 93 ? -2.623 3.283 12.792 1.00 95.06 93 ASN A O 1
ATOM 765 N N . LEU A 1 94 ? -4.140 1.871 13.650 1.00 97.38 94 LEU A N 1
ATOM 766 C CA . LEU A 1 94 ? -5.244 2.351 12.818 1.00 97.38 94 LEU A CA 1
ATOM 767 C C . LEU A 1 94 ? -5.602 3.824 13.051 1.00 97.38 94 LEU A C 1
ATOM 769 O O . LEU A 1 94 ? -6.031 4.473 12.103 1.00 97.38 94 LEU A O 1
ATOM 773 N N . ALA A 1 95 ? -5.404 4.380 14.250 1.00 96.19 95 ALA A N 1
ATOM 774 C CA . ALA A 1 95 ? -5.659 5.798 14.514 1.00 96.19 95 ALA A CA 1
ATOM 775 C C . ALA A 1 95 ? -4.727 6.704 13.695 1.00 96.19 95 ALA A C 1
ATOM 777 O O . ALA A 1 95 ? -5.192 7.678 13.107 1.00 96.19 95 ALA A O 1
ATOM 778 N N . LYS A 1 96 ? -3.444 6.333 13.556 1.00 94.88 96 LYS A N 1
ATOM 779 C CA . LYS A 1 96 ? -2.487 7.068 12.707 1.00 94.88 96 LYS A CA 1
ATOM 780 C C . LYS A 1 96 ? -2.920 7.067 11.237 1.00 94.88 96 LYS A C 1
ATOM 782 O O . LYS A 1 96 ? -2.908 8.108 10.584 1.00 94.88 96 LYS A O 1
ATOM 787 N N . HIS A 1 97 ? -3.318 5.907 10.720 1.00 97.00 97 HIS A N 1
ATOM 788 C CA . HIS A 1 97 ? -3.781 5.780 9.335 1.00 97.00 97 HIS A CA 1
ATOM 789 C C . HIS A 1 97 ? -5.115 6.496 9.114 1.00 97.00 97 HIS A C 1
ATOM 791 O O . HIS A 1 97 ? -5.322 7.090 8.060 1.00 97.00 97 HIS A O 1
ATOM 797 N N . PHE A 1 98 ? -6.001 6.488 10.110 1.00 97.56 98 PHE A N 1
ATOM 798 C CA . PHE A 1 98 ? -7.264 7.210 10.045 1.00 97.56 98 PHE A CA 1
ATOM 799 C C . PHE A 1 98 ? -7.049 8.728 10.015 1.00 97.56 98 PHE A C 1
ATOM 801 O O . PHE A 1 98 ? -7.653 9.410 9.192 1.00 97.56 98 PHE A O 1
ATOM 808 N N . ALA A 1 99 ? -6.137 9.261 10.831 1.00 95.31 99 ALA A N 1
ATOM 809 C CA . ALA A 1 99 ? -5.761 10.673 10.771 1.00 95.31 99 ALA A CA 1
ATOM 810 C C . ALA A 1 99 ? -5.194 11.054 9.389 1.00 95.31 99 ALA A C 1
ATOM 812 O O . ALA A 1 99 ? -5.601 12.057 8.801 1.00 95.31 99 ALA A O 1
ATOM 813 N N . ALA A 1 100 ? -4.317 10.215 8.822 1.00 95.75 100 ALA A N 1
ATOM 814 C CA . ALA A 1 100 ? -3.806 10.400 7.463 1.00 95.75 100 ALA A CA 1
ATOM 815 C C . ALA A 1 100 ? -4.927 10.387 6.410 1.00 95.75 100 ALA A C 1
ATOM 817 O O . ALA A 1 100 ? -4.980 11.276 5.564 1.00 95.75 100 ALA A O 1
ATOM 818 N N . PHE A 1 101 ? -5.852 9.428 6.498 1.00 96.50 101 PHE A N 1
ATOM 819 C CA . PHE A 1 101 ? -7.030 9.347 5.636 1.00 96.50 101 PHE A CA 1
ATOM 820 C C . PHE A 1 101 ? -7.843 10.647 5.663 1.00 96.50 101 PHE A C 1
ATOM 822 O O . PHE A 1 101 ? -8.164 11.190 4.609 1.00 96.50 101 PHE A O 1
ATOM 829 N N . LEU A 1 102 ? -8.130 11.188 6.849 1.00 94.81 102 LEU A N 1
ATOM 830 C CA . LEU A 1 102 ? -8.900 12.426 6.995 1.00 94.81 102 LEU A CA 1
ATOM 831 C C . LEU A 1 102 ? -8.194 13.631 6.358 1.00 94.81 102 LEU A C 1
ATOM 833 O O . LEU A 1 102 ? -8.841 14.420 5.667 1.00 94.81 102 LEU A O 1
ATOM 837 N N . ASN A 1 103 ? -6.875 13.746 6.537 1.00 94.50 103 ASN A N 1
ATOM 838 C CA . ASN A 1 103 ? -6.076 14.802 5.907 1.00 94.50 103 ASN A CA 1
ATOM 839 C C . ASN A 1 103 ? -6.145 14.722 4.377 1.00 94.50 103 ASN A C 1
ATOM 841 O O . ASN A 1 103 ? -6.297 15.739 3.702 1.00 94.50 103 ASN A O 1
ATOM 845 N N . ILE A 1 104 ? -6.082 13.508 3.832 1.00 95.31 104 ILE A N 1
ATOM 846 C CA . ILE A 1 104 ? -6.124 13.270 2.389 1.00 95.31 104 ILE A CA 1
ATOM 847 C C . ILE A 1 104 ? -7.521 13.548 1.819 1.00 95.31 104 ILE A C 1
ATOM 849 O O . ILE A 1 104 ? -7.633 14.143 0.751 1.00 95.31 104 ILE A O 1
ATOM 853 N N . GLN A 1 105 ? -8.591 13.194 2.536 1.00 91.69 105 GLN A N 1
ATOM 854 C CA . GLN A 1 105 ? -9.967 13.516 2.128 1.00 91.69 105 GLN A CA 1
ATOM 855 C C . GLN A 1 105 ? -10.226 15.032 2.077 1.00 91.69 105 GLN A C 1
ATOM 857 O O . GLN A 1 105 ? -11.030 15.494 1.268 1.00 91.69 105 GLN A O 1
ATOM 862 N N . GLY A 1 106 ? -9.528 15.815 2.906 1.00 90.69 106 GLY A N 1
ATOM 863 C CA . GLY A 1 106 ? -9.555 17.280 2.866 1.00 90.69 106 GLY A CA 1
ATOM 864 C C . GLY A 1 106 ? -8.715 17.907 1.746 1.00 90.69 106 GLY A C 1
ATOM 865 O O . GLY A 1 106 ? -8.761 19.122 1.566 1.00 90.69 106 GLY A O 1
ATOM 866 N N . ASN A 1 107 ? -7.948 17.112 0.995 1.00 92.31 107 ASN A N 1
ATOM 867 C CA . ASN A 1 107 ? -7.040 17.600 -0.035 1.00 92.31 107 ASN A CA 1
ATOM 868 C C . ASN A 1 107 ? -7.679 17.521 -1.438 1.00 92.31 107 ASN A C 1
ATOM 870 O O . ASN A 1 107 ? -7.959 16.444 -1.971 1.00 92.31 107 ASN A O 1
ATOM 874 N N . GLU A 1 108 ? -7.862 18.683 -2.074 1.00 91.00 108 GLU A N 1
ATOM 875 C CA . GLU A 1 108 ? -8.456 18.813 -3.415 1.00 91.00 108 GLU A CA 1
ATOM 876 C C . GLU A 1 108 ? -7.662 18.081 -4.516 1.00 91.00 108 GLU A C 1
ATOM 878 O O . GLU A 1 108 ? -8.231 17.706 -5.547 1.00 91.00 108 GLU A O 1
ATOM 883 N N . GLU A 1 109 ? -6.367 17.813 -4.304 1.00 89.50 109 GLU A N 1
ATOM 884 C CA . GLU A 1 109 ? -5.560 17.006 -5.223 1.00 89.50 109 GLU A CA 1
ATOM 885 C C . GLU A 1 109 ? -6.184 15.618 -5.439 1.00 89.50 109 GLU A C 1
ATOM 887 O O . GLU A 1 109 ? -6.311 15.163 -6.584 1.00 89.50 109 GLU A O 1
ATOM 892 N N . PHE A 1 110 ? -6.664 14.993 -4.362 1.00 91.62 110 PHE A N 1
ATOM 893 C CA . PHE A 1 110 ? -7.082 13.593 -4.342 1.00 91.62 110 PHE A CA 1
ATOM 894 C C . PHE A 1 110 ? -8.596 13.365 -4.324 1.00 91.62 110 PHE A C 1
ATOM 896 O O . PHE A 1 110 ? -9.066 12.243 -4.541 1.00 91.62 110 PHE A O 1
ATOM 903 N N . LYS A 1 111 ? -9.372 14.423 -4.093 1.00 86.88 111 LYS A N 1
ATOM 904 C CA . LYS A 1 111 ? -10.830 14.381 -3.966 1.00 86.88 111 LYS A CA 1
ATOM 905 C C . LYS A 1 111 ? -11.502 13.614 -5.109 1.00 86.88 111 LYS A C 1
ATOM 907 O O . LYS A 1 111 ? -11.356 13.975 -6.276 1.00 86.88 111 LYS A O 1
ATOM 912 N N . ASN A 1 112 ? -12.262 12.573 -4.758 1.00 83.75 112 ASN A N 1
ATOM 913 C CA . ASN A 1 112 ? -12.974 11.667 -5.674 1.00 83.75 112 ASN A CA 1
ATOM 914 C C . ASN A 1 112 ? -12.089 10.928 -6.703 1.00 83.75 112 ASN A C 1
ATOM 916 O O . ASN A 1 112 ? -12.609 10.423 -7.697 1.00 83.75 112 ASN A O 1
ATOM 920 N N . LYS A 1 113 ? -10.765 10.872 -6.502 1.00 87.25 113 LYS A N 1
ATOM 921 C CA . LYS A 1 113 ? -9.820 10.219 -7.429 1.00 87.25 113 LYS A CA 1
ATOM 922 C C . LYS A 1 113 ? -9.082 9.033 -6.805 1.00 87.25 113 LYS A C 1
ATOM 924 O O . LYS A 1 113 ? -8.399 8.303 -7.523 1.00 87.25 113 LYS A O 1
ATOM 929 N N . ILE A 1 114 ? -9.184 8.840 -5.490 1.00 83.12 114 ILE A N 1
ATOM 930 C CA . ILE A 1 114 ? -8.579 7.699 -4.795 1.00 83.12 114 ILE A CA 1
ATOM 931 C C . ILE A 1 114 ? -9.495 6.490 -4.919 1.00 83.12 114 ILE A C 1
ATOM 933 O O . ILE A 1 114 ? -10.710 6.599 -4.770 1.00 83.12 114 ILE A O 1
ATOM 937 N N . LYS A 1 115 ? -8.891 5.335 -5.200 1.00 76.31 115 LYS A N 1
ATOM 938 C CA . LYS A 1 115 ? -9.606 4.060 -5.244 1.00 76.31 115 LYS A CA 1
ATOM 939 C C . LYS A 1 115 ? -9.622 3.369 -3.880 1.00 76.31 115 LYS A C 1
ATOM 941 O O . LYS A 1 115 ? -10.684 3.038 -3.373 1.00 76.31 115 LYS A O 1
ATOM 946 N N . ASP A 1 116 ? -8.439 3.133 -3.331 1.00 89.38 116 ASP A N 1
ATOM 947 C CA . ASP A 1 116 ? -8.209 2.500 -2.037 1.00 89.38 116 ASP A CA 1
ATOM 948 C C . ASP A 1 116 ? -6.862 3.033 -1.495 1.00 89.38 116 ASP A C 1
ATOM 950 O O . ASP A 1 116 ? -5.983 3.431 -2.272 1.00 89.38 116 ASP A O 1
ATOM 954 N N . PHE A 1 117 ? -6.700 3.015 -0.173 1.00 96.00 117 PHE A N 1
ATOM 955 C CA . PHE A 1 117 ? -5.437 3.239 0.530 1.00 96.00 117 PHE A CA 1
ATOM 956 C C . PHE A 1 117 ? -4.811 1.889 0.846 1.00 96.00 117 PHE A C 1
ATOM 958 O O . PHE A 1 117 ? -5.470 1.032 1.432 1.00 96.00 117 PHE A O 1
ATOM 965 N N . PHE A 1 118 ? -3.550 1.683 0.486 1.00 97.19 118 PHE A N 1
ATOM 966 C CA . PHE A 1 118 ? -2.910 0.380 0.621 1.00 97.19 118 PHE A CA 1
ATOM 967 C C . PHE A 1 118 ? -1.858 0.375 1.724 1.00 97.19 118 PHE A C 1
ATOM 969 O O . PHE A 1 118 ? -1.012 1.260 1.782 1.00 97.19 118 PHE A O 1
ATOM 976 N N . ILE A 1 119 ? -1.867 -0.667 2.551 1.00 97.62 119 ILE A N 1
ATOM 977 C CA . ILE A 1 119 ? -0.748 -1.028 3.425 1.00 97.62 119 ILE A CA 1
ATOM 978 C C . ILE A 1 119 ? -0.137 -2.316 2.879 1.00 97.62 119 ILE A C 1
ATOM 980 O O . ILE A 1 119 ? -0.780 -3.365 2.911 1.00 97.62 119 ILE A O 1
ATOM 984 N N . VAL A 1 120 ? 1.089 -2.242 2.367 1.00 96.75 120 VAL A N 1
ATOM 985 C CA . VAL A 1 120 ? 1.840 -3.389 1.837 1.00 96.75 120 VAL A CA 1
ATOM 986 C C . VAL A 1 120 ? 2.737 -3.955 2.928 1.00 96.75 120 VAL A C 1
ATOM 988 O O . VAL A 1 120 ? 3.566 -3.242 3.491 1.00 96.75 120 VAL A O 1
ATOM 991 N N . ILE A 1 121 ? 2.570 -5.238 3.239 1.00 95.06 121 ILE A N 1
ATOM 992 C CA . ILE A 1 121 ? 3.246 -5.903 4.354 1.00 95.06 121 ILE A CA 1
ATOM 993 C C . ILE A 1 121 ? 3.491 -7.390 4.057 1.00 95.06 121 ILE A C 1
ATOM 995 O O . ILE A 1 121 ? 2.703 -8.046 3.374 1.00 95.06 121 ILE A O 1
ATOM 999 N N . ASN A 1 122 ? 4.586 -7.940 4.582 1.00 94.06 122 ASN A N 1
ATOM 1000 C CA . ASN A 1 122 ? 4.975 -9.351 4.444 1.00 94.06 122 ASN A CA 1
ATOM 1001 C C . ASN A 1 122 ? 4.476 -10.264 5.575 1.00 94.06 122 ASN A C 1
ATOM 1003 O O . ASN A 1 122 ? 4.989 -11.362 5.752 1.00 94.06 122 ASN A O 1
ATOM 1007 N N . ALA A 1 123 ? 3.477 -9.825 6.335 1.00 93.88 123 ALA A N 1
ATOM 1008 C CA . ALA A 1 123 ? 2.860 -10.598 7.406 1.00 93.88 123 ALA A CA 1
ATOM 1009 C C . ALA A 1 123 ? 1.391 -10.892 7.083 1.00 93.88 123 ALA A C 1
ATOM 1011 O O . ALA A 1 123 ? 0.705 -10.043 6.508 1.00 93.88 123 ALA A O 1
ATOM 1012 N N . ASP A 1 124 ? 0.907 -12.067 7.494 1.00 94.31 124 ASP A N 1
ATOM 1013 C CA . ASP A 1 124 ? -0.525 -12.397 7.499 1.00 94.31 124 ASP A CA 1
ATOM 1014 C C . ASP A 1 124 ? -1.192 -11.973 8.814 1.00 94.31 124 ASP A C 1
ATOM 1016 O O . ASP A 1 124 ? -0.533 -11.618 9.788 1.00 94.31 124 ASP A O 1
ATOM 1020 N N . PHE A 1 125 ? -2.513 -12.081 8.879 1.00 96.25 125 PHE A N 1
ATOM 1021 C CA . PHE A 1 125 ? -3.306 -11.794 10.065 1.00 96.25 125 PHE A CA 1
ATOM 1022 C C . PHE A 1 125 ? -3.406 -12.977 11.032 1.00 96.25 125 PHE A C 1
ATOM 1024 O O . PHE A 1 125 ? -3.663 -14.123 10.652 1.00 96.25 125 PHE A O 1
ATOM 1031 N N . ASP A 1 126 ? -3.325 -12.669 12.324 1.00 97.12 126 ASP A N 1
ATOM 1032 C CA . ASP A 1 126 ? -3.782 -13.541 13.400 1.00 97.12 126 ASP A CA 1
ATOM 1033 C C . ASP A 1 126 ? -5.309 -13.421 13.540 1.00 97.12 126 ASP A C 1
ATOM 1035 O O . ASP A 1 126 ? -5.851 -12.567 14.247 1.00 97.12 126 ASP A O 1
ATOM 1039 N N . ARG A 1 127 ? -6.023 -14.287 12.817 1.00 97.19 127 ARG A N 1
ATOM 1040 C CA . ARG A 1 127 ? -7.490 -14.268 12.748 1.00 97.19 127 ARG A CA 1
ATOM 1041 C C . ARG A 1 127 ? -8.155 -14.542 14.096 1.00 97.19 127 ARG A C 1
ATOM 1043 O O . ARG A 1 127 ? -9.235 -14.007 14.329 1.00 97.19 127 ARG A O 1
ATOM 1050 N N . GLU A 1 128 ? -7.530 -15.321 14.976 1.00 97.12 128 GLU A N 1
ATOM 1051 C CA . GLU A 1 128 ? -8.063 -15.602 16.314 1.00 97.12 128 GLU A CA 1
ATOM 1052 C C . GLU A 1 128 ? -7.962 -14.359 17.202 1.00 97.12 128 GLU A C 1
ATOM 1054 O O . GLU A 1 128 ? -8.949 -13.948 17.823 1.00 97.12 128 GLU A O 1
ATOM 1059 N N . SER A 1 129 ? -6.801 -13.695 17.179 1.00 97.06 129 SER A N 1
ATOM 1060 C CA . SER A 1 129 ? -6.588 -12.425 17.875 1.00 97.06 129 SER A CA 1
ATOM 1061 C C . SER A 1 129 ? -7.604 -11.363 17.444 1.00 97.06 129 SER A C 1
ATOM 1063 O O . SER A 1 129 ? -8.220 -10.714 18.293 1.00 97.06 129 SER A O 1
ATOM 1065 N N . LEU A 1 130 ? -7.853 -11.221 16.139 1.00 97.50 130 LEU A N 1
ATOM 1066 C CA . LEU A 1 130 ? -8.825 -10.258 15.613 1.00 97.50 130 LEU A CA 1
ATOM 1067 C C . LEU A 1 130 ? -10.275 -10.648 15.958 1.00 97.50 130 LEU A C 1
ATOM 1069 O O . LEU A 1 130 ? -11.057 -9.800 16.407 1.00 97.50 130 LEU A O 1
ATOM 1073 N N . ALA A 1 131 ? -10.627 -11.932 15.838 1.00 97.25 131 ALA A N 1
ATOM 1074 C CA . ALA A 1 131 ? -11.961 -12.431 16.169 1.00 97.25 131 ALA A CA 1
ATOM 1075 C C . ALA A 1 131 ? -12.317 -12.221 17.650 1.00 97.25 131 ALA A C 1
ATOM 1077 O O . ALA A 1 131 ? -13.482 -11.962 17.966 1.00 97.25 131 ALA A O 1
ATOM 1078 N N . SER A 1 132 ? -11.329 -12.229 18.555 1.00 96.19 132 SER A N 1
ATOM 1079 C CA . SER A 1 132 ? -11.535 -11.929 19.983 1.00 96.19 132 SER A CA 1
ATOM 1080 C C . SER A 1 132 ? -12.142 -10.536 20.237 1.00 96.19 132 SER A C 1
ATOM 1082 O O . SER A 1 132 ? -12.850 -10.332 21.227 1.00 96.19 132 SER A O 1
ATOM 1084 N N . LYS A 1 133 ? -11.937 -9.584 19.313 1.00 96.38 133 LYS A N 1
ATOM 1085 C CA . LYS A 1 133 ? -12.556 -8.246 19.311 1.00 96.38 133 LYS A CA 1
ATOM 1086 C C . LYS A 1 133 ? -13.702 -8.102 18.307 1.00 96.38 133 LYS A C 1
ATOM 1088 O O . LYS A 1 133 ? -14.187 -7.002 18.072 1.00 96.38 133 LYS A O 1
ATOM 1093 N N . GLY A 1 134 ? -14.183 -9.203 17.734 1.00 97.00 134 GLY A N 1
ATOM 1094 C CA . GLY A 1 134 ? -15.237 -9.174 16.722 1.00 97.00 134 GLY A CA 1
ATOM 1095 C C . GLY A 1 134 ? -14.803 -8.505 15.419 1.00 97.00 134 GLY A C 1
ATOM 1096 O O . GLY A 1 134 ? -15.640 -7.922 14.736 1.00 97.00 134 GLY A O 1
ATOM 1097 N N . ILE A 1 135 ? -13.514 -8.568 15.083 1.00 98.06 135 ILE A N 1
ATOM 1098 C CA . ILE A 1 135 ? -12.990 -8.092 13.805 1.00 98.06 135 ILE A CA 1
ATOM 1099 C C . ILE A 1 135 ? -12.747 -9.304 12.917 1.00 98.06 135 ILE A C 1
ATOM 1101 O O . ILE A 1 135 ? -12.168 -10.303 13.343 1.00 98.06 135 ILE A O 1
ATOM 1105 N N . THR A 1 136 ? -13.190 -9.212 11.671 1.00 97.56 136 THR A N 1
ATOM 1106 C CA . THR A 1 136 ? -12.953 -10.237 10.653 1.00 97.56 136 THR A CA 1
ATOM 1107 C C . THR A 1 136 ? -12.097 -9.670 9.531 1.00 97.56 136 THR A C 1
ATOM 1109 O O . THR A 1 136 ? -12.098 -8.466 9.280 1.00 97.56 136 THR A O 1
ATOM 1112 N N . VAL A 1 137 ? -11.331 -10.545 8.884 1.00 97.44 137 VAL A N 1
ATOM 1113 C CA . VAL A 1 137 ? -10.431 -10.199 7.780 1.00 97.44 137 VAL A CA 1
ATOM 1114 C C . VAL A 1 137 ? -11.009 -10.811 6.511 1.00 97.44 137 VAL A C 1
ATOM 1116 O O . VAL A 1 137 ? -10.937 -12.029 6.320 1.00 97.44 137 VAL A O 1
ATOM 1119 N N . GLU A 1 138 ? -11.596 -9.976 5.664 1.00 96.44 138 GLU A N 1
ATOM 1120 C CA . GLU A 1 138 ? -12.274 -10.385 4.436 1.00 96.44 138 GLU A CA 1
ATOM 1121 C C . GLU A 1 138 ? -11.311 -10.287 3.254 1.00 96.44 138 GLU A C 1
ATOM 1123 O O . GLU A 1 138 ? -10.714 -9.237 3.010 1.00 96.44 138 GLU A O 1
ATOM 1128 N N . LYS A 1 139 ? -11.136 -11.393 2.524 1.00 96.00 139 LYS A N 1
ATOM 1129 C CA . LYS A 1 139 ? -10.287 -11.432 1.332 1.00 96.00 139 LYS A CA 1
ATOM 1130 C C . LYS A 1 139 ? -10.974 -10.718 0.172 1.00 96.00 139 LYS A C 1
ATOM 1132 O O . LYS A 1 139 ? -12.162 -10.907 -0.077 1.00 96.00 139 LYS A O 1
ATOM 1137 N N . ILE A 1 140 ? -10.210 -9.913 -0.555 1.00 94.12 140 ILE A N 1
ATOM 1138 C CA . ILE A 1 140 ? -10.653 -9.250 -1.776 1.00 94.12 140 ILE A CA 1
ATOM 1139 C C . ILE A 1 140 ? -10.255 -10.127 -2.965 1.00 94.12 140 ILE A C 1
ATOM 1141 O O . ILE A 1 140 ? -9.080 -10.201 -3.317 1.00 94.12 140 ILE A O 1
ATOM 1145 N N . GLU A 1 141 ? -11.239 -10.746 -3.616 1.00 88.12 141 GLU A N 1
ATOM 1146 C CA . GLU A 1 141 ? -11.000 -11.643 -4.762 1.00 88.12 141 GLU A CA 1
ATOM 1147 C C . GLU A 1 141 ? -10.696 -10.901 -6.073 1.00 88.12 141 GLU A C 1
ATOM 1149 O O . GLU A 1 141 ? -10.213 -11.486 -7.042 1.00 88.12 141 GLU A O 1
ATOM 1154 N N . THR A 1 142 ? -10.962 -9.593 -6.139 1.00 83.12 142 THR A N 1
ATOM 1155 C CA . THR A 1 142 ? -10.662 -8.818 -7.349 1.00 83.12 142 THR A CA 1
ATOM 1156 C C . THR A 1 142 ? -9.156 -8.710 -7.547 1.00 83.12 142 THR A C 1
ATOM 1158 O O . THR A 1 142 ? -8.424 -8.295 -6.652 1.00 83.12 142 THR A O 1
ATOM 1161 N N . GLN A 1 143 ? -8.678 -9.028 -8.745 1.00 75.25 143 GLN A N 1
AT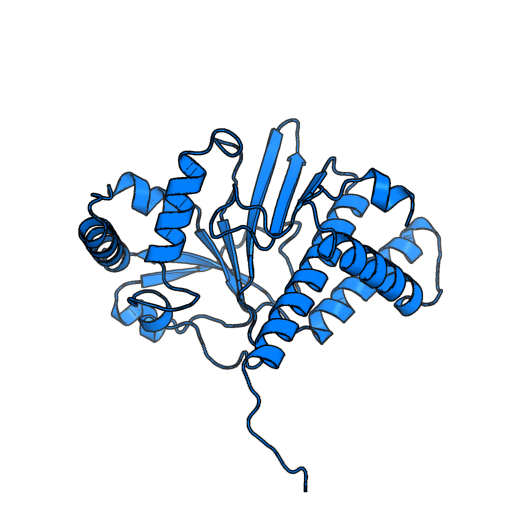OM 1162 C CA . GLN A 1 143 ? -7.274 -8.847 -9.105 1.00 75.25 143 GLN A CA 1
ATOM 1163 C C . GLN A 1 143 ? -6.929 -7.355 -9.266 1.00 75.25 143 GLN A C 1
ATOM 1165 O O . GLN A 1 143 ? -7.730 -6.579 -9.792 1.00 75.25 143 GLN A O 1
ATOM 1170 N N . ASP A 1 144 ? -5.740 -6.940 -8.815 1.00 82.56 144 ASP A N 1
ATOM 1171 C CA . ASP A 1 144 ? -5.205 -5.593 -9.053 1.00 82.56 144 ASP A CA 1
ATOM 1172 C C . ASP A 1 144 ? -4.012 -5.629 -10.014 1.00 82.56 144 ASP A C 1
ATOM 1174 O O . ASP A 1 144 ? -3.104 -6.441 -9.884 1.00 82.56 144 ASP A O 1
ATOM 1178 N N . LYS A 1 145 ? -3.996 -4.731 -11.001 1.00 85.25 145 LYS A N 1
ATOM 1179 C CA . LYS A 1 145 ? -2.981 -4.763 -12.063 1.00 85.25 145 LYS A CA 1
ATOM 1180 C C . LYS A 1 145 ? -1.571 -4.397 -11.586 1.00 85.25 145 LYS A C 1
ATOM 1182 O O . LYS A 1 145 ? -0.636 -4.680 -12.333 1.00 85.25 145 LYS A O 1
ATOM 1187 N N . PHE A 1 146 ? -1.439 -3.766 -10.419 1.00 90.69 146 PHE A N 1
ATOM 1188 C CA . PHE A 1 146 ? -0.177 -3.287 -9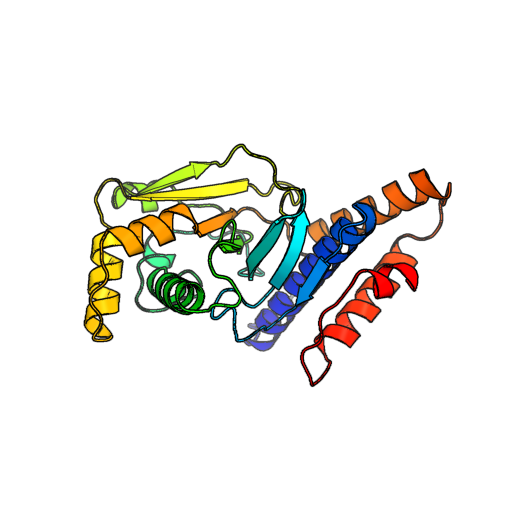.854 1.00 90.69 146 PHE A CA 1
ATOM 1189 C C . PHE A 1 146 ? 0.191 -3.983 -8.548 1.00 90.69 146 PHE A C 1
ATOM 1191 O O . PHE A 1 146 ? 1.375 -4.182 -8.301 1.00 90.69 146 PHE A O 1
ATOM 1198 N N . LEU A 1 147 ? -0.798 -4.400 -7.754 1.00 91.88 147 LEU A N 1
ATOM 1199 C CA . LEU A 1 147 ? -0.588 -5.028 -6.444 1.00 91.88 147 LEU A CA 1
ATOM 1200 C C . LEU A 1 147 ? -0.871 -6.539 -6.414 1.00 91.88 147 LEU A C 1
ATOM 1202 O O . LEU A 1 147 ? -0.986 -7.122 -5.343 1.00 91.88 147 LEU A O 1
ATOM 1206 N N . ASN A 1 148 ? -0.951 -7.198 -7.572 1.00 88.88 148 ASN A N 1
ATOM 1207 C CA . ASN A 1 148 ? -0.787 -8.652 -7.640 1.00 88.88 148 ASN A CA 1
ATOM 1208 C C . ASN A 1 148 ? 0.718 -8.969 -7.582 1.00 88.88 148 ASN A C 1
ATOM 1210 O O . ASN A 1 148 ? 1.401 -8.863 -8.603 1.00 88.88 148 ASN A O 1
ATOM 1214 N N . ILE A 1 149 ? 1.252 -9.268 -6.396 1.00 90.81 149 ILE A N 1
ATOM 1215 C CA . ILE A 1 149 ? 2.698 -9.443 -6.172 1.00 90.81 149 ILE A CA 1
ATOM 1216 C C . ILE A 1 149 ? 2.958 -10.812 -5.534 1.00 90.81 149 ILE A C 1
ATOM 1218 O O . ILE A 1 149 ? 2.612 -11.017 -4.373 1.00 90.81 149 ILE A O 1
ATOM 1222 N N . GLY A 1 150 ? 3.549 -11.754 -6.271 1.00 88.50 150 GLY A N 1
ATOM 1223 C CA . GLY A 1 150 ? 3.779 -13.119 -5.781 1.00 88.50 150 GLY A CA 1
ATOM 1224 C C . GLY A 1 150 ? 2.516 -13.760 -5.185 1.00 88.50 150 GLY A C 1
ATOM 1225 O O . GLY A 1 150 ? 1.448 -13.727 -5.796 1.00 88.50 150 GLY A O 1
ATOM 1226 N N . ASN A 1 151 ? 2.639 -14.288 -3.964 1.00 89.31 151 ASN A N 1
ATOM 1227 C CA . ASN A 1 151 ? 1.550 -14.916 -3.201 1.00 89.31 151 ASN A CA 1
ATOM 1228 C C . ASN A 1 151 ? 0.763 -13.933 -2.314 1.00 89.31 151 ASN A C 1
ATOM 1230 O O . ASN A 1 151 ? -0.011 -14.363 -1.453 1.00 89.31 151 ASN A O 1
ATOM 1234 N N . SER A 1 152 ? 0.959 -12.623 -2.500 1.00 93.56 152 SER A N 1
ATOM 1235 C CA . SER A 1 152 ? 0.246 -11.620 -1.712 1.00 93.56 152 SER A CA 1
ATOM 1236 C C . SER A 1 152 ? -1.265 -11.728 -1.889 1.00 93.56 152 SER A C 1
ATOM 1238 O O . SER A 1 152 ? -1.793 -12.087 -2.946 1.00 93.56 152 SER A O 1
ATOM 1240 N N . ALA A 1 153 ? -1.981 -11.390 -0.823 1.00 94.75 153 ALA A N 1
ATOM 1241 C CA . ALA A 1 153 ? -3.429 -11.363 -0.808 1.00 94.75 153 ALA A CA 1
ATOM 1242 C C . ALA A 1 153 ? -3.922 -10.039 -0.234 1.00 94.75 153 ALA A C 1
ATOM 1244 O O . ALA A 1 153 ? -3.330 -9.463 0.679 1.00 94.75 153 ALA A O 1
ATOM 1245 N N . LYS A 1 154 ? -5.035 -9.559 -0.786 1.00 96.19 154 LYS A N 1
ATOM 1246 C CA . LYS A 1 154 ? -5.644 -8.300 -0.373 1.00 96.19 154 LYS A CA 1
ATOM 1247 C C . LYS A 1 154 ? -6.767 -8.547 0.613 1.00 96.19 154 LYS A C 1
ATOM 1249 O O . LYS A 1 154 ? -7.608 -9.412 0.372 1.00 96.19 154 LYS A O 1
ATOM 1254 N N . TYR A 1 155 ? -6.813 -7.749 1.671 1.00 97.00 155 TYR A N 1
ATOM 1255 C CA . TYR A 1 155 ? -7.794 -7.890 2.735 1.00 97.00 155 TYR A CA 1
ATOM 1256 C C . TYR A 1 155 ? -8.382 -6.549 3.175 1.00 97.00 155 TYR A C 1
ATOM 1258 O O . TYR A 1 155 ? -7.679 -5.537 3.210 1.00 97.00 155 TYR A O 1
ATOM 1266 N N . LYS A 1 156 ? -9.662 -6.567 3.561 1.00 97.12 156 LYS A N 1
ATOM 1267 C CA . LYS A 1 156 ? -10.321 -5.500 4.329 1.00 97.12 156 LYS A CA 1
ATOM 1268 C C . LYS A 1 156 ? -10.665 -6.007 5.723 1.00 97.12 156 LYS A C 1
ATOM 1270 O O . LYS A 1 156 ? -10.940 -7.193 5.919 1.00 97.12 156 LYS A O 1
ATOM 1275 N N . LEU A 1 157 ? -10.644 -5.100 6.693 1.00 97.56 157 LEU A N 1
ATOM 1276 C CA . LEU A 1 157 ? -11.103 -5.383 8.048 1.00 97.56 157 LEU A CA 1
ATOM 1277 C C . LEU A 1 157 ? -12.587 -5.049 8.155 1.00 97.56 157 LEU A C 1
ATOM 1279 O O . LEU A 1 157 ? -13.010 -3.958 7.778 1.00 97.56 157 LEU A O 1
ATOM 1283 N N . ARG A 1 158 ? -13.367 -5.963 8.728 1.00 97.00 158 ARG A N 1
ATOM 1284 C CA . ARG A 1 158 ? -14.772 -5.729 9.049 1.00 97.00 158 ARG A CA 1
ATOM 1285 C C . ARG A 1 158 ? -14.982 -5.781 10.552 1.00 97.00 158 ARG A C 1
ATOM 1287 O O . ARG A 1 158 ? -14.707 -6.794 11.194 1.00 97.00 158 ARG A O 1
ATOM 1294 N N . ASP A 1 159 ? -15.488 -4.679 11.087 1.00 96.88 159 ASP A N 1
ATOM 1295 C CA . ASP A 1 159 ? -15.699 -4.464 12.514 1.00 96.88 159 ASP A CA 1
ATOM 1296 C C . ASP A 1 159 ? -17.135 -4.830 12.917 1.00 96.88 159 ASP A C 1
ATOM 1298 O O . ASP A 1 159 ? -18.058 -4.031 12.783 1.00 96.88 159 ASP A O 1
ATOM 1302 N N . LEU A 1 160 ? -17.348 -6.066 13.375 1.00 96.00 160 LEU A N 1
ATOM 1303 C CA . LEU A 1 160 ? -18.683 -6.583 13.704 1.00 96.00 160 LEU A CA 1
ATOM 1304 C C . LEU A 1 160 ? -19.174 -6.140 15.088 1.00 96.00 160 LEU A C 1
ATOM 1306 O O . LEU A 1 160 ? -20.364 -6.242 15.377 1.00 96.00 160 LEU A O 1
ATOM 1310 N N . ARG A 1 161 ? -18.264 -5.692 15.960 1.00 95.00 161 ARG A N 1
ATOM 1311 C CA . ARG A 1 161 ? -18.566 -5.293 17.346 1.00 95.00 161 ARG A CA 1
ATOM 1312 C C . ARG A 1 161 ? -18.231 -3.831 17.638 1.00 95.00 161 ARG A C 1
ATOM 1314 O O . ARG A 1 161 ? -18.180 -3.454 18.805 1.00 95.00 161 ARG A O 1
ATOM 1321 N N . ASN A 1 162 ? -18.014 -3.017 16.604 1.00 96.19 162 ASN A N 1
ATOM 1322 C CA . ASN A 1 162 ? -17.625 -1.608 16.721 1.00 96.19 162 ASN A CA 1
ATOM 1323 C C . ASN A 1 162 ? -16.348 -1.386 17.558 1.00 96.19 162 ASN A C 1
ATOM 1325 O O . ASN A 1 162 ? -16.169 -0.314 18.132 1.00 96.19 162 ASN A O 1
ATOM 1329 N N . SER A 1 163 ? -15.462 -2.383 17.654 1.00 96.69 163 SER A N 1
ATOM 1330 C CA . SER A 1 163 ? -14.228 -2.273 18.442 1.00 96.69 163 SER A CA 1
ATOM 1331 C C . SER A 1 163 ? -13.239 -1.299 17.806 1.00 96.69 163 SER A C 1
ATOM 1333 O O . SER A 1 163 ? -12.612 -0.515 18.517 1.00 96.69 163 SER A O 1
ATOM 1335 N N . ILE A 1 164 ? -13.127 -1.305 16.474 1.00 97.62 164 ILE A N 1
ATOM 1336 C CA . ILE A 1 164 ? -12.323 -0.325 15.736 1.00 97.62 164 ILE A CA 1
ATOM 1337 C C . ILE A 1 164 ? -12.994 1.047 15.821 1.00 97.62 164 ILE A C 1
ATOM 1339 O O . ILE A 1 164 ? -12.322 2.031 16.114 1.00 97.62 164 ILE A O 1
ATOM 1343 N N . VAL A 1 165 ? -14.316 1.117 15.632 1.00 97.44 165 VAL A N 1
ATOM 1344 C CA . VAL A 1 165 ? -15.077 2.377 15.718 1.00 97.44 165 VAL A CA 1
ATOM 1345 C C . VAL A 1 165 ? -14.878 3.061 17.072 1.00 97.44 165 VAL A C 1
ATOM 1347 O O . VAL A 1 165 ? -14.536 4.242 17.122 1.00 97.44 165 VAL A O 1
ATOM 1350 N N . GLN A 1 166 ? -15.052 2.329 18.175 1.00 96.50 166 GLN A N 1
ATOM 1351 C CA . GLN A 1 166 ? -14.861 2.856 19.528 1.00 96.50 166 GLN A CA 1
ATOM 1352 C C . GLN A 1 166 ? -13.424 3.331 19.753 1.00 96.50 166 GLN A C 1
ATOM 1354 O O . GLN A 1 166 ? -13.215 4.434 20.259 1.00 96.50 166 GLN A O 1
ATOM 1359 N N . TYR A 1 167 ? -12.445 2.528 19.334 1.00 97.06 167 TYR A N 1
ATOM 1360 C CA . TYR A 1 167 ? -11.032 2.866 19.457 1.00 97.06 167 TYR A CA 1
ATOM 1361 C C . TYR A 1 167 ? -10.673 4.145 18.678 1.00 97.06 167 TYR A C 1
ATOM 1363 O O . TYR A 1 167 ? -10.036 5.040 19.233 1.00 97.06 167 TYR A O 1
ATOM 1371 N N . LEU A 1 168 ? -11.129 4.283 17.427 1.00 97.38 168 LEU A N 1
ATOM 1372 C CA . LEU A 1 168 ? -10.852 5.463 16.602 1.00 97.38 168 LEU A CA 1
ATOM 1373 C C . LEU A 1 168 ? -11.533 6.725 17.145 1.00 97.38 168 LEU A C 1
ATOM 1375 O O . LEU A 1 168 ? -10.904 7.782 17.183 1.00 97.38 168 LEU A O 1
ATOM 1379 N N . LYS A 1 169 ? -12.781 6.627 17.625 1.00 96.56 169 LYS A N 1
ATOM 1380 C CA . LYS A 1 169 ? -13.466 7.755 18.283 1.00 96.56 169 LYS A CA 1
ATOM 1381 C C . LYS A 1 169 ? -12.719 8.226 19.526 1.00 96.56 169 LYS A C 1
ATOM 1383 O O . LYS A 1 169 ? -12.534 9.426 19.707 1.00 96.56 169 LYS A O 1
ATOM 1388 N N . GLN A 1 170 ? -12.270 7.289 20.362 1.00 94.00 170 GLN A N 1
ATOM 1389 C CA . GLN A 1 170 ? -11.496 7.614 21.558 1.00 94.00 170 GLN A CA 1
ATOM 1390 C C . GLN A 1 170 ? -10.158 8.275 21.200 1.00 94.00 170 GLN A C 1
ATOM 1392 O O . GLN A 1 170 ? -9.788 9.266 21.828 1.00 94.00 170 GLN A O 1
ATOM 1397 N N . GLY A 1 171 ? -9.457 7.751 20.189 1.00 91.44 171 GLY A N 1
ATOM 1398 C CA . GLY A 1 171 ? -8.196 8.315 19.703 1.00 91.44 171 GLY A CA 1
ATOM 1399 C C . GLY A 1 171 ? -8.348 9.753 19.210 1.00 91.44 171 GLY A C 1
ATOM 1400 O O . GLY A 1 171 ? -7.620 10.631 19.656 1.00 91.44 171 GLY A O 1
ATOM 1401 N N . MET A 1 172 ? -9.346 10.021 18.366 1.00 92.38 172 MET A N 1
ATOM 1402 C CA . MET A 1 172 ? -9.589 11.367 17.830 1.00 92.38 172 MET A CA 1
ATOM 1403 C C . MET A 1 172 ? -10.073 12.353 18.893 1.00 92.38 172 MET A C 1
ATOM 1405 O O . MET A 1 172 ? -9.633 13.501 18.906 1.00 92.38 172 MET A O 1
ATOM 1409 N N . SER A 1 173 ? -10.914 11.910 19.832 1.00 90.62 173 SER A N 1
ATOM 1410 C CA . SER A 1 173 ? -11.361 12.764 20.937 1.00 90.62 173 SER A CA 1
ATOM 1411 C C . SER A 1 173 ? -10.187 13.206 21.817 1.00 90.62 173 SER A C 1
ATOM 1413 O O . SER A 1 173 ? -10.132 14.367 22.220 1.00 90.62 173 SER A O 1
ATOM 1415 N N . ALA A 1 174 ? -9.199 12.330 22.040 1.00 85.44 174 ALA A N 1
ATOM 1416 C CA . ALA A 1 174 ? -7.961 12.689 22.734 1.00 85.44 174 ALA A CA 1
ATOM 1417 C C . ALA A 1 174 ? -7.112 13.728 21.972 1.00 85.44 174 ALA A C 1
ATOM 1419 O O . ALA A 1 174 ? -6.347 14.460 22.594 1.00 85.44 174 ALA A O 1
ATOM 1420 N N . GLU A 1 175 ? -7.278 13.826 20.651 1.00 87.12 175 GLU A N 1
ATOM 1421 C CA . GLU A 1 175 ? -6.667 14.842 19.783 1.00 87.12 175 GLU A CA 1
ATOM 1422 C C . GLU A 1 175 ? -7.565 16.082 19.586 1.00 87.12 175 GLU A C 1
ATOM 1424 O O . GLU A 1 175 ? -7.253 16.965 18.789 1.00 87.12 175 GLU A O 1
ATOM 1429 N N . GLY A 1 176 ? -8.683 16.180 20.318 1.00 90.12 176 GLY A N 1
ATOM 1430 C CA . GLY A 1 176 ? -9.593 17.328 20.272 1.00 90.12 176 GLY A CA 1
ATOM 1431 C C . GLY A 1 176 ? -10.556 17.335 19.081 1.00 90.12 176 GLY A C 1
ATOM 1432 O O . GLY A 1 176 ? -11.132 18.378 18.774 1.00 90.12 176 GLY A O 1
ATOM 1433 N N . ARG A 1 177 ? -10.751 16.192 18.408 1.00 91.44 177 ARG A N 1
ATOM 1434 C CA . ARG A 1 177 ? -11.632 16.049 17.240 1.00 91.44 177 ARG A CA 1
ATOM 1435 C C . ARG A 1 177 ? -12.644 14.924 17.433 1.00 91.44 177 ARG A C 1
ATOM 1437 O O . ARG A 1 177 ? -12.285 13.788 17.719 1.00 91.44 177 ARG A O 1
ATOM 1444 N N . GLU A 1 178 ? -13.919 15.190 17.180 1.00 92.50 178 GLU A N 1
ATOM 1445 C CA . GLU A 1 178 ? -14.914 14.117 17.102 1.00 92.50 178 GLU A CA 1
ATOM 1446 C C . GLU A 1 178 ? -14.912 13.472 15.711 1.00 92.50 178 GLU A C 1
ATOM 1448 O O . GLU A 1 178 ? -14.979 14.158 14.693 1.00 92.50 178 GLU A O 1
ATOM 1453 N N . ALA A 1 179 ? -14.830 12.140 15.665 1.00 94.12 179 ALA A N 1
ATOM 1454 C CA . ALA A 1 179 ? -14.943 11.369 14.432 1.00 94.12 179 ALA A CA 1
ATOM 1455 C C . ALA A 1 179 ? -16.351 10.785 14.280 1.00 94.12 179 ALA A C 1
ATOM 1457 O O . ALA A 1 179 ? -16.867 10.109 15.176 1.00 94.12 179 ALA A O 1
ATOM 1458 N N . SER A 1 180 ? -16.958 11.010 13.120 1.00 95.56 180 SER A N 1
ATOM 1459 C CA . SER A 1 180 ? -18.269 10.462 12.786 1.00 95.56 180 SER A CA 1
ATOM 1460 C C . SER A 1 180 ? -18.181 9.001 12.335 1.00 95.56 180 SER A C 1
ATOM 1462 O O . SER A 1 180 ? -17.189 8.556 11.753 1.00 95.56 180 SER A O 1
ATOM 1464 N N . ASP A 1 181 ? -19.274 8.256 12.515 1.00 95.19 181 ASP A N 1
ATOM 1465 C CA . ASP A 1 181 ? -19.373 6.876 12.013 1.00 95.19 181 ASP A CA 1
ATOM 1466 C C . ASP A 1 181 ? -19.243 6.807 10.487 1.00 95.19 181 ASP A C 1
ATOM 1468 O O . ASP A 1 181 ? -18.739 5.823 9.948 1.00 95.19 181 ASP A O 1
ATOM 1472 N N . LYS A 1 182 ? -19.662 7.865 9.779 1.00 95.75 182 LYS A N 1
ATOM 1473 C CA . LYS A 1 182 ? -19.537 7.960 8.322 1.00 95.75 182 LYS A CA 1
ATOM 1474 C C . LYS A 1 182 ? -18.072 8.012 7.890 1.00 95.75 182 LYS A C 1
ATOM 1476 O O . LYS A 1 182 ? -17.705 7.306 6.956 1.00 95.75 182 LYS A O 1
ATOM 1481 N N . GLU A 1 183 ? -17.249 8.816 8.560 1.00 96.31 183 GLU A N 1
ATOM 1482 C CA . GLU A 1 183 ? -15.817 8.922 8.257 1.00 96.31 183 GLU A CA 1
ATOM 1483 C C . GLU A 1 183 ? -15.087 7.617 8.553 1.00 96.31 183 GLU A C 1
ATOM 1485 O O . GLU A 1 183 ? -14.328 7.140 7.715 1.00 96.31 183 GLU A O 1
ATOM 1490 N N . ILE A 1 184 ? -15.363 7.003 9.708 1.00 97.69 184 ILE A N 1
ATOM 1491 C CA . ILE A 1 184 ? -14.740 5.732 10.090 1.00 97.69 184 ILE A CA 1
ATOM 1492 C C . ILE A 1 184 ? -15.142 4.621 9.116 1.00 97.69 184 ILE A C 1
ATOM 1494 O O . ILE A 1 184 ? -14.298 3.843 8.675 1.00 97.69 184 ILE A O 1
ATOM 1498 N N . LYS A 1 185 ? -16.421 4.556 8.731 1.00 96.00 185 LYS A N 1
ATOM 1499 C CA . LYS A 1 185 ? -16.891 3.593 7.732 1.00 96.00 185 LYS A CA 1
ATOM 1500 C C . LYS A 1 185 ? -16.244 3.831 6.367 1.00 96.00 185 LYS A C 1
ATOM 1502 O O . LYS A 1 185 ? -15.881 2.862 5.713 1.00 96.00 185 LYS A O 1
ATOM 1507 N N . GLY A 1 186 ? -16.091 5.089 5.946 1.00 95.31 186 GLY A N 1
ATOM 1508 C CA . GLY A 1 186 ? -15.361 5.448 4.726 1.00 95.31 186 GLY A CA 1
ATOM 1509 C C . GLY A 1 186 ? -13.916 4.954 4.770 1.00 95.31 186 GLY A C 1
ATOM 1510 O O . GLY A 1 186 ? -13.489 4.227 3.881 1.00 95.31 186 GLY A O 1
ATOM 1511 N N . PHE A 1 187 ? -13.214 5.235 5.867 1.00 97.00 187 PHE A N 1
ATOM 1512 C CA . PHE A 1 187 ? -11.849 4.768 6.090 1.00 97.00 187 PHE A CA 1
ATOM 1513 C C . PHE A 1 187 ? -11.720 3.243 6.016 1.00 97.00 187 PHE A C 1
ATOM 1515 O O . PHE A 1 187 ? -10.903 2.740 5.253 1.00 97.00 187 PHE A O 1
ATOM 1522 N N . LEU A 1 188 ? -12.545 2.491 6.751 1.00 97.19 188 LEU A N 1
ATOM 1523 C CA . LEU A 1 188 ? -12.498 1.022 6.728 1.00 97.19 188 LEU A CA 1
ATOM 1524 C C . LEU A 1 188 ? -12.878 0.439 5.362 1.00 97.19 188 LEU A C 1
ATOM 1526 O O . LEU A 1 188 ? -12.368 -0.610 4.974 1.00 97.19 188 LEU A O 1
ATOM 1530 N N . ASN A 1 189 ? -13.758 1.119 4.627 1.00 95.31 189 ASN A N 1
ATOM 1531 C CA . ASN A 1 189 ? -14.131 0.719 3.279 1.00 95.31 189 ASN A CA 1
ATOM 1532 C C . ASN A 1 189 ? -13.020 0.967 2.261 1.00 95.31 189 ASN A C 1
ATOM 1534 O O . ASN A 1 189 ? -13.005 0.263 1.259 1.00 95.31 189 ASN A O 1
ATOM 1538 N N . GLU A 1 190 ? -12.140 1.944 2.464 1.00 95.25 190 GLU A N 1
ATOM 1539 C CA . GLU A 1 190 ? -11.090 2.313 1.504 1.00 95.25 190 GLU A CA 1
ATOM 1540 C C . GLU A 1 190 ? -9.708 1.778 1.905 1.00 95.25 190 GLU A C 1
ATOM 1542 O O . GLU A 1 190 ? -8.836 1.658 1.050 1.00 95.25 190 GLU A O 1
ATOM 1547 N N . LEU A 1 191 ? -9.493 1.407 3.170 1.00 97.62 191 LEU A N 1
ATOM 1548 C CA . LEU A 1 191 ? -8.241 0.814 3.633 1.00 97.62 191 LEU A CA 1
ATOM 1549 C C . LEU A 1 191 ? -8.125 -0.656 3.207 1.00 97.62 191 LEU A C 1
ATOM 1551 O O . LEU A 1 191 ? -8.952 -1.494 3.567 1.00 97.62 191 LEU A O 1
ATOM 1555 N N . VAL A 1 192 ? -7.050 -0.986 2.499 1.00 97.25 192 VAL A N 1
ATOM 1556 C CA . VAL A 1 192 ? -6.727 -2.330 2.015 1.00 97.25 192 VAL A CA 1
ATOM 1557 C C . VAL A 1 192 ? -5.348 -2.745 2.505 1.00 97.25 192 VAL A C 1
ATOM 1559 O O . VAL A 1 192 ? -4.360 -2.049 2.297 1.00 97.25 192 VAL A O 1
ATOM 1562 N N . PHE A 1 193 ? -5.256 -3.937 3.079 1.00 97.44 193 PHE A N 1
ATOM 1563 C CA . PHE A 1 193 ? -3.975 -4.565 3.386 1.00 97.44 193 PHE A CA 1
ATOM 1564 C C . PHE A 1 193 ? -3.574 -5.493 2.245 1.00 97.44 193 PHE A C 1
ATOM 1566 O O . PHE A 1 193 ? -4.340 -6.387 1.893 1.00 97.44 193 PHE A O 1
ATOM 1573 N N . VAL A 1 194 ? -2.381 -5.302 1.688 1.00 96.44 194 VAL A N 1
ATOM 1574 C CA . VAL A 1 194 ? -1.704 -6.263 0.811 1.00 96.44 194 VAL A CA 1
ATOM 1575 C C . VAL A 1 194 ? -0.768 -7.076 1.704 1.00 96.44 194 VAL A C 1
ATOM 1577 O O . VAL A 1 194 ? 0.353 -6.664 1.991 1.00 96.44 194 VAL A O 1
ATOM 1580 N N . ALA A 1 195 ? -1.283 -8.185 2.225 1.00 94.88 195 ALA A N 1
ATOM 1581 C CA . ALA A 1 195 ? -0.588 -9.056 3.166 1.00 94.88 195 ALA A CA 1
ATOM 1582 C C . ALA A 1 195 ? 0.143 -10.189 2.436 1.00 94.88 195 ALA A C 1
ATOM 1584 O O . ALA A 1 195 ? -0.154 -10.474 1.273 1.00 94.88 195 ALA A O 1
ATOM 1585 N N . ASN A 1 196 ? 1.065 -10.857 3.134 1.00 93.94 196 ASN A N 1
ATOM 1586 C CA . ASN A 1 196 ? 1.928 -11.903 2.565 1.00 93.94 196 ASN A CA 1
ATOM 1587 C C . ASN A 1 196 ? 2.701 -11.428 1.325 1.00 93.94 196 ASN A C 1
ATOM 1589 O O . ASN A 1 196 ? 2.866 -12.168 0.355 1.00 93.94 196 ASN A O 1
ATOM 1593 N N . SER A 1 197 ? 3.125 -10.163 1.331 1.00 93.94 197 SER A N 1
ATOM 1594 C CA . SER A 1 197 ? 4.002 -9.637 0.287 1.00 93.94 197 SER A CA 1
ATOM 1595 C C . SER A 1 197 ? 5.340 -10.392 0.292 1.00 93.94 197 SER A C 1
ATOM 1597 O O . SER A 1 197 ? 5.816 -10.730 1.379 1.00 93.94 197 SER A O 1
ATOM 1599 N N . PRO A 1 198 ? 5.927 -10.676 -0.885 1.00 93.88 198 PRO A N 1
ATOM 1600 C CA . PRO A 1 198 ? 7.186 -11.415 -0.982 1.00 93.88 198 PRO A CA 1
ATOM 1601 C C . PRO A 1 198 ? 8.329 -10.681 -0.283 1.00 93.88 198 PRO A C 1
ATOM 1603 O O . PRO A 1 198 ? 8.251 -9.464 -0.111 1.00 93.88 198 PRO A O 1
ATOM 1606 N N . ASN A 1 199 ? 9.393 -11.401 0.065 1.00 92.62 199 ASN A N 1
ATOM 1607 C CA . ASN A 1 199 ? 10.644 -10.787 0.515 1.00 92.62 199 ASN A CA 1
ATOM 1608 C C . ASN A 1 199 ? 11.397 -10.098 -0.647 1.00 92.62 199 ASN A C 1
ATOM 1610 O O . ASN A 1 199 ? 10.962 -10.153 -1.798 1.00 92.62 199 ASN A O 1
ATOM 1614 N N . ASP A 1 200 ? 12.524 -9.439 -0.358 1.00 92.44 200 ASP A N 1
ATOM 1615 C CA . ASP A 1 200 ? 13.279 -8.668 -1.359 1.00 92.44 200 ASP A CA 1
ATOM 1616 C C . ASP A 1 200 ? 13.753 -9.529 -2.536 1.00 92.44 200 ASP A C 1
ATOM 1618 O O . ASP A 1 200 ? 13.610 -9.122 -3.685 1.00 92.44 200 ASP A O 1
ATOM 1622 N N . ALA A 1 201 ? 14.266 -10.733 -2.262 1.00 92.50 201 ALA A N 1
ATOM 1623 C CA . ALA A 1 201 ? 14.789 -11.631 -3.290 1.00 92.50 201 ALA A CA 1
ATOM 1624 C C . ALA A 1 201 ? 13.670 -12.163 -4.197 1.00 92.50 201 ALA A C 1
ATOM 1626 O O . ALA A 1 201 ? 13.800 -12.156 -5.418 1.00 92.50 201 ALA A O 1
ATOM 1627 N N . GLU A 1 202 ? 12.544 -12.561 -3.604 1.00 94.44 202 GLU A N 1
ATOM 1628 C CA . GLU A 1 202 ? 11.354 -13.002 -4.337 1.00 94.44 202 GLU A CA 1
ATOM 1629 C C . GLU A 1 202 ? 10.758 -11.871 -5.195 1.00 94.44 202 GLU A C 1
ATOM 1631 O O . GLU A 1 202 ? 10.300 -12.103 -6.317 1.00 94.44 202 GLU A O 1
ATOM 1636 N N . LEU A 1 203 ? 10.753 -10.634 -4.685 1.00 95.12 203 LEU A N 1
ATOM 1637 C CA . LEU A 1 203 ? 10.268 -9.470 -5.424 1.00 95.12 203 LEU A CA 1
ATOM 1638 C C . LEU A 1 203 ? 11.217 -9.083 -6.568 1.00 95.12 203 LEU A C 1
ATOM 1640 O O . LEU A 1 203 ? 10.754 -8.762 -7.662 1.00 95.12 203 LEU A O 1
ATOM 1644 N N . GLU A 1 204 ? 12.527 -9.136 -6.337 1.00 95.31 204 GLU A N 1
ATOM 1645 C CA . GLU A 1 204 ? 13.548 -8.934 -7.366 1.00 95.31 204 GLU A CA 1
ATOM 1646 C C . GLU A 1 204 ? 13.411 -9.959 -8.497 1.00 95.31 204 GLU A C 1
ATOM 1648 O O . GLU A 1 204 ? 13.349 -9.575 -9.667 1.00 95.31 204 GLU A O 1
ATOM 1653 N N . GLU A 1 205 ? 13.288 -11.244 -8.161 1.00 94.56 205 GLU A N 1
ATOM 1654 C CA . GLU A 1 205 ? 13.084 -12.314 -9.139 1.00 94.56 205 GLU A CA 1
ATOM 1655 C C . GLU A 1 205 ? 11.796 -12.097 -9.948 1.00 94.56 205 GLU A C 1
ATOM 1657 O O . GLU A 1 205 ? 11.792 -12.232 -11.173 1.00 94.56 205 GLU A O 1
ATOM 1662 N N . LEU A 1 206 ? 10.708 -11.680 -9.292 1.00 94.62 206 LEU A N 1
ATOM 1663 C CA . LEU A 1 206 ? 9.459 -11.333 -9.969 1.00 94.62 206 LEU A CA 1
ATOM 1664 C C . LEU A 1 206 ? 9.654 -10.192 -10.979 1.00 94.62 206 LEU A C 1
ATOM 1666 O O . LEU A 1 206 ? 9.165 -10.288 -12.105 1.00 94.62 206 LEU A O 1
ATOM 1670 N N . ILE A 1 207 ? 10.367 -9.126 -10.604 1.00 93.94 207 ILE A N 1
ATOM 1671 C CA . ILE A 1 207 ? 10.631 -7.987 -11.497 1.00 93.94 207 ILE A CA 1
ATOM 1672 C C . ILE A 1 207 ? 11.485 -8.426 -12.688 1.00 93.94 207 ILE A C 1
ATOM 1674 O O . ILE A 1 207 ? 11.153 -8.077 -13.822 1.00 93.94 207 ILE A O 1
ATOM 1678 N N . LYS A 1 208 ? 12.551 -9.202 -12.449 1.00 92.81 208 LYS A N 1
ATOM 1679 C CA . LYS A 1 208 ? 13.400 -9.752 -13.516 1.00 92.81 208 LYS A CA 1
ATOM 1680 C C . LYS A 1 208 ? 12.565 -10.568 -14.495 1.00 92.81 208 LYS A C 1
ATOM 1682 O O . LYS A 1 208 ? 12.547 -10.241 -15.674 1.00 92.81 208 LYS A O 1
ATOM 1687 N N . ASN A 1 209 ? 11.758 -11.504 -14.000 1.00 90.62 209 ASN A N 1
ATOM 1688 C CA . ASN A 1 209 ? 10.879 -12.328 -14.831 1.00 90.62 209 ASN A CA 1
ATOM 1689 C C . ASN A 1 209 ? 9.883 -11.501 -15.671 1.00 90.62 209 ASN A C 1
ATOM 1691 O O . ASN A 1 209 ? 9.638 -11.826 -16.838 1.00 90.62 209 ASN A O 1
ATOM 1695 N N . GLU A 1 210 ? 9.308 -10.424 -15.117 1.00 90.56 210 GLU A N 1
ATOM 1696 C CA . GLU A 1 210 ? 8.438 -9.514 -15.883 1.00 90.56 210 GLU A CA 1
ATOM 1697 C C . GLU A 1 210 ? 9.203 -8.776 -16.995 1.00 90.56 210 GLU A C 1
ATOM 1699 O O . GLU A 1 210 ? 8.675 -8.625 -18.103 1.00 90.56 210 GLU A O 1
ATOM 1704 N N . ILE A 1 211 ? 10.450 -8.363 -16.735 1.00 86.12 211 ILE A N 1
ATOM 1705 C CA . ILE A 1 211 ? 11.336 -7.752 -17.734 1.00 86.12 211 ILE A CA 1
ATOM 1706 C C . ILE A 1 211 ? 11.648 -8.755 -18.853 1.00 86.12 211 ILE A C 1
ATOM 1708 O O . ILE A 1 211 ? 11.386 -8.449 -20.023 1.00 86.12 211 ILE A O 1
ATOM 1712 N N . SER A 1 212 ? 12.140 -9.952 -18.514 1.00 83.81 212 SER A N 1
ATOM 1713 C CA . SER A 1 212 ? 12.546 -10.981 -19.483 1.00 83.81 212 SER A CA 1
ATOM 1714 C C . SER A 1 212 ? 11.386 -11.360 -20.393 1.00 83.81 212 SER A C 1
ATOM 1716 O O . SER A 1 212 ? 11.513 -11.356 -21.618 1.00 83.81 212 SER A O 1
ATOM 1718 N N . SER A 1 213 ? 10.215 -11.630 -19.799 1.00 82.31 213 SER A N 1
ATOM 1719 C CA . SER A 1 213 ? 9.015 -12.038 -20.533 1.00 82.31 213 SER A CA 1
ATOM 1720 C C . SER A 1 213 ? 8.617 -10.999 -21.584 1.00 82.31 213 SER A C 1
ATOM 1722 O O . SER A 1 213 ? 8.323 -11.350 -22.730 1.00 82.31 213 SER A O 1
ATOM 1724 N N . LYS A 1 214 ? 8.675 -9.708 -21.235 1.00 78.94 214 LYS A N 1
ATOM 1725 C CA . LYS A 1 214 ? 8.307 -8.614 -22.143 1.00 78.94 214 LYS A CA 1
ATOM 1726 C C . LYS A 1 214 ? 9.349 -8.353 -23.223 1.00 78.94 214 LYS A C 1
ATOM 1728 O O . LYS A 1 214 ? 8.975 -8.074 -24.365 1.00 78.94 214 LYS A O 1
ATOM 1733 N N . LEU A 1 215 ? 10.636 -8.434 -22.894 1.00 78.38 215 LEU A N 1
ATOM 1734 C CA . LEU A 1 215 ? 11.712 -8.274 -23.872 1.00 78.38 215 LEU A CA 1
ATOM 1735 C C . LEU A 1 215 ? 11.739 -9.435 -24.876 1.00 78.38 215 LEU A C 1
ATOM 1737 O O . LEU A 1 215 ? 11.885 -9.202 -26.079 1.00 78.38 215 LEU A O 1
ATOM 1741 N N . ALA A 1 216 ? 11.507 -10.664 -24.412 1.00 76.38 216 ALA A N 1
ATOM 1742 C CA . ALA A 1 216 ? 11.346 -11.828 -25.274 1.00 76.38 216 ALA A CA 1
ATOM 1743 C C . ALA A 1 216 ? 10.135 -11.669 -26.212 1.00 76.38 216 ALA A C 1
ATOM 1745 O O . ALA A 1 216 ? 10.273 -11.849 -27.423 1.00 76.38 216 ALA A O 1
ATOM 1746 N N . GLU A 1 217 ? 8.976 -11.256 -25.680 1.00 78.69 217 GLU A N 1
ATOM 1747 C CA . GLU A 1 217 ? 7.745 -11.039 -26.457 1.00 78.69 217 GLU A CA 1
ATOM 1748 C C . GLU A 1 217 ? 7.918 -9.954 -27.535 1.00 78.69 217 GLU A C 1
ATOM 1750 O O . GLU A 1 217 ? 7.499 -10.137 -28.678 1.00 78.69 217 GLU A O 1
ATOM 1755 N N . ARG A 1 218 ? 8.542 -8.820 -27.189 1.00 74.62 218 ARG A N 1
ATOM 1756 C CA . ARG A 1 218 ? 8.597 -7.638 -28.064 1.00 74.62 218 ARG A CA 1
ATOM 1757 C C . ARG A 1 218 ? 9.795 -7.619 -29.011 1.00 74.62 218 ARG A C 1
ATOM 1759 O O . ARG A 1 218 ? 9.674 -7.096 -30.117 1.00 74.62 218 ARG A O 1
ATOM 1766 N N . PHE A 1 219 ? 10.939 -8.152 -28.587 1.00 74.44 219 PHE A N 1
ATOM 1767 C CA . PHE A 1 219 ? 12.214 -7.982 -29.291 1.00 74.44 219 PHE A CA 1
ATOM 1768 C C . PHE A 1 219 ? 12.940 -9.297 -29.589 1.00 74.44 219 PHE A C 1
ATOM 1770 O O . PHE A 1 219 ? 14.022 -9.255 -30.170 1.00 74.44 219 PHE A O 1
ATOM 1777 N N . LYS A 1 220 ? 12.373 -10.458 -29.214 1.00 76.62 220 LYS A N 1
ATOM 1778 C CA . LYS A 1 220 ? 13.076 -11.758 -29.242 1.00 76.62 220 LYS A CA 1
ATOM 1779 C C . LYS A 1 220 ? 14.428 -11.689 -28.522 1.00 76.62 220 LYS A C 1
ATOM 1781 O O . LYS A 1 220 ? 15.410 -12.289 -28.954 1.00 76.62 220 LYS A O 1
ATOM 1786 N N . TYR A 1 221 ? 14.481 -10.886 -27.465 1.00 71.19 221 TYR A N 1
ATOM 1787 C CA . TYR A 1 221 ? 15.673 -10.691 -26.660 1.00 71.19 221 TYR A CA 1
ATOM 1788 C C . TYR A 1 221 ? 15.848 -11.873 -25.704 1.00 71.19 221 TYR A C 1
ATOM 1790 O O . TYR A 1 221 ? 14.899 -12.271 -25.033 1.00 71.19 221 TYR A O 1
ATOM 1798 N N . PHE A 1 222 ? 17.070 -12.399 -25.651 1.00 68.31 222 PHE A N 1
ATOM 1799 C CA . PHE A 1 222 ? 17.507 -13.477 -24.754 1.00 68.31 222 PHE A CA 1
ATOM 1800 C C . PHE A 1 222 ? 18.805 -13.084 -24.028 1.00 68.31 222 PHE A C 1
ATOM 1802 O O . PHE A 1 222 ? 19.680 -13.921 -23.819 1.00 68.31 222 PHE A O 1
ATOM 1809 N N . GLY A 1 223 ? 18.999 -11.784 -23.786 1.00 69.38 223 GLY A N 1
ATOM 1810 C CA . GLY A 1 223 ? 20.213 -11.275 -23.151 1.00 69.38 223 GLY A CA 1
ATOM 1811 C C . GLY A 1 223 ? 20.147 -11.317 -21.625 1.00 69.38 223 GLY A C 1
ATOM 1812 O O . GLY A 1 223 ? 19.320 -12.009 -21.046 1.00 69.38 223 GLY A O 1
ATOM 1813 N N . ASP A 1 224 ? 21.048 -10.574 -20.987 1.00 78.75 224 ASP A N 1
ATOM 1814 C CA . ASP A 1 224 ? 21.225 -10.580 -19.537 1.00 78.75 224 ASP A CA 1
ATOM 1815 C C . ASP A 1 224 ? 20.149 -9.731 -18.836 1.00 78.75 224 ASP A C 1
ATOM 1817 O O . ASP A 1 224 ? 20.127 -8.500 -18.958 1.00 78.75 224 ASP A O 1
ATOM 1821 N N . ASP A 1 225 ? 19.239 -10.392 -18.123 1.00 81.38 225 ASP A N 1
ATOM 1822 C CA . ASP A 1 225 ? 18.166 -9.745 -17.364 1.00 81.38 225 ASP A CA 1
ATOM 1823 C C . ASP A 1 225 ? 18.703 -8.963 -16.159 1.00 81.38 225 ASP A C 1
ATOM 1825 O O . ASP A 1 225 ? 18.118 -7.943 -15.774 1.00 81.38 225 ASP A O 1
ATOM 1829 N N . ASP A 1 226 ? 19.853 -9.371 -15.609 1.00 86.00 226 ASP A N 1
ATOM 1830 C CA . ASP A 1 226 ? 20.501 -8.654 -14.514 1.00 86.00 226 ASP A CA 1
ATOM 1831 C C . ASP A 1 226 ? 20.998 -7.290 -14.985 1.00 86.00 226 ASP A C 1
ATOM 1833 O O . ASP A 1 226 ? 20.900 -6.310 -14.246 1.00 86.00 226 ASP A O 1
ATOM 1837 N N . PHE A 1 227 ? 21.475 -7.179 -16.227 1.00 85.94 227 PHE A N 1
ATOM 1838 C CA . PHE A 1 227 ? 21.898 -5.895 -16.783 1.00 85.94 227 PHE A CA 1
ATOM 1839 C C . PHE A 1 227 ? 20.743 -4.883 -16.815 1.00 85.94 227 PHE A C 1
ATOM 1841 O O . PHE A 1 227 ? 20.884 -3.758 -16.329 1.00 85.94 227 PHE A O 1
ATOM 1848 N N . VAL A 1 228 ? 19.581 -5.289 -17.337 1.00 85.12 228 VAL A N 1
ATOM 1849 C CA . VAL A 1 228 ? 18.399 -4.416 -17.443 1.00 85.12 228 VAL A CA 1
ATOM 1850 C C . VAL A 1 228 ? 17.840 -4.087 -16.060 1.00 85.12 228 VAL A C 1
ATOM 1852 O O . VAL A 1 228 ? 17.529 -2.928 -15.774 1.00 85.12 228 VAL A O 1
ATOM 1855 N N . PHE A 1 229 ? 17.756 -5.083 -15.177 1.00 91.44 229 PHE A N 1
ATOM 1856 C CA . PHE A 1 229 ? 17.328 -4.881 -13.797 1.00 91.44 229 PHE A CA 1
ATOM 1857 C C . PHE A 1 229 ? 18.236 -3.886 -13.061 1.00 91.44 229 PHE A C 1
ATOM 1859 O O . PHE A 1 229 ? 17.743 -2.950 -12.428 1.00 91.44 229 PHE A O 1
ATOM 1866 N N . ASN A 1 230 ? 19.557 -4.031 -13.185 1.00 91.94 230 ASN A N 1
ATOM 1867 C CA . ASN A 1 230 ? 20.529 -3.146 -12.544 1.00 91.94 230 ASN A CA 1
ATOM 1868 C C . ASN A 1 230 ? 20.482 -1.720 -13.108 1.00 91.94 230 ASN A C 1
ATOM 1870 O O . ASN A 1 230 ? 20.584 -0.755 -12.343 1.00 91.94 230 ASN A O 1
ATOM 1874 N N . ALA A 1 231 ? 20.280 -1.562 -14.420 1.00 90.25 231 ALA A N 1
ATOM 1875 C CA . ALA A 1 231 ? 20.075 -0.253 -15.034 1.00 90.25 231 ALA A CA 1
ATOM 1876 C C . ALA A 1 231 ? 18.819 0.439 -14.471 1.00 90.25 231 ALA A C 1
ATOM 1878 O O . ALA A 1 231 ? 18.890 1.592 -14.033 1.00 90.25 231 ALA A O 1
ATOM 1879 N N . LEU A 1 232 ? 17.696 -0.286 -14.384 1.00 91.31 232 LEU A N 1
ATOM 1880 C CA . LEU A 1 232 ? 16.451 0.220 -13.800 1.00 91.31 232 LEU A CA 1
ATOM 1881 C C . LEU A 1 232 ? 16.611 0.558 -12.309 1.00 91.31 232 LEU A C 1
ATOM 1883 O O . LEU A 1 232 ? 16.173 1.618 -11.862 1.00 91.31 232 LEU A O 1
ATOM 1887 N N . SER A 1 233 ? 17.276 -0.309 -11.545 1.00 94.31 233 SER A N 1
ATOM 1888 C CA . SER A 1 233 ? 17.561 -0.107 -10.119 1.00 94.31 233 SER A CA 1
ATOM 1889 C C . SER A 1 233 ? 18.433 1.133 -9.880 1.00 94.31 233 SER A C 1
ATOM 1891 O O . SER A 1 233 ? 18.172 1.921 -8.965 1.00 94.31 233 SER A O 1
ATOM 1893 N N . THR A 1 234 ? 19.423 1.369 -10.747 1.00 94.25 234 THR A N 1
ATOM 1894 C CA . THR A 1 234 ? 20.288 2.561 -10.710 1.00 94.25 234 THR A CA 1
ATOM 1895 C C . THR A 1 234 ? 19.498 3.828 -11.015 1.00 94.25 234 THR A C 1
ATOM 1897 O O . THR A 1 234 ? 19.596 4.808 -10.275 1.00 94.25 234 THR A O 1
ATOM 1900 N N . MET A 1 235 ? 18.671 3.803 -12.064 1.00 93.62 235 MET A N 1
ATOM 1901 C CA . MET A 1 235 ? 17.788 4.915 -12.416 1.00 93.62 235 MET A CA 1
ATOM 1902 C C . MET A 1 235 ? 16.846 5.260 -11.255 1.00 93.62 235 MET A C 1
ATOM 1904 O O . MET A 1 235 ? 16.772 6.422 -10.853 1.00 93.62 235 MET A O 1
ATOM 1908 N N . MET A 1 236 ? 16.185 4.252 -10.677 1.00 94.94 236 MET A N 1
ATOM 1909 C CA . MET A 1 236 ? 15.266 4.422 -9.551 1.00 94.94 236 MET A CA 1
ATOM 1910 C C . MET A 1 236 ? 15.984 4.995 -8.324 1.00 94.94 236 MET A C 1
ATOM 1912 O O . MET A 1 236 ? 15.513 5.954 -7.718 1.00 94.94 236 MET A O 1
ATOM 1916 N N . SER A 1 237 ? 17.170 4.473 -8.002 1.00 94.50 237 SER A N 1
ATOM 1917 C CA . SER A 1 237 ? 17.984 4.954 -6.880 1.00 94.50 237 SER A CA 1
ATOM 1918 C C . SER A 1 237 ? 18.418 6.409 -7.049 1.00 94.50 237 SER A C 1
ATOM 1920 O O . SER A 1 237 ? 18.466 7.148 -6.069 1.00 94.50 237 SER A O 1
ATOM 1922 N N . ASN A 1 238 ? 18.764 6.823 -8.270 1.00 93.62 238 ASN A N 1
ATOM 1923 C CA . ASN A 1 238 ? 19.136 8.207 -8.551 1.00 93.62 238 ASN A CA 1
ATOM 1924 C C . ASN A 1 238 ? 17.931 9.138 -8.401 1.00 93.62 238 ASN A C 1
ATOM 1926 O O . ASN A 1 238 ? 18.046 10.162 -7.738 1.00 93.62 238 ASN A O 1
ATOM 1930 N N . TRP A 1 239 ? 16.770 8.746 -8.933 1.00 94.25 239 TRP A N 1
ATOM 1931 C CA . TRP A 1 239 ? 15.529 9.507 -8.789 1.00 94.25 239 TRP A CA 1
ATOM 1932 C C . TRP A 1 239 ? 15.092 9.670 -7.327 1.00 94.25 239 TRP A C 1
ATOM 1934 O O . TRP A 1 239 ? 14.793 10.782 -6.904 1.00 94.25 239 TRP A O 1
ATOM 1944 N N . MET A 1 240 ? 15.122 8.599 -6.525 1.00 93.25 240 MET A N 1
ATOM 1945 C CA . MET A 1 240 ? 14.756 8.662 -5.101 1.00 93.25 240 MET A CA 1
ATOM 1946 C C . MET A 1 240 ? 15.680 9.573 -4.274 1.00 93.25 240 MET A C 1
ATOM 1948 O O . MET A 1 240 ? 15.288 10.042 -3.210 1.00 93.25 240 MET A O 1
ATOM 1952 N N . LYS A 1 241 ? 16.915 9.816 -4.733 1.00 92.50 241 LYS A N 1
ATOM 1953 C CA . LYS A 1 241 ? 17.899 10.676 -4.050 1.00 92.50 241 LYS A CA 1
ATOM 1954 C C . LYS A 1 241 ? 17.790 12.152 -4.435 1.00 92.50 241 LYS A C 1
ATOM 1956 O O . LYS A 1 241 ? 18.512 12.972 -3.859 1.00 92.50 241 LYS A O 1
ATOM 1961 N N . ASP A 1 242 ? 16.946 12.502 -5.405 1.00 90.62 242 ASP A N 1
ATOM 1962 C CA . ASP A 1 242 ? 16.784 13.887 -5.832 1.00 90.62 242 ASP A CA 1
ATOM 1963 C C . ASP A 1 242 ? 16.291 14.755 -4.665 1.00 90.62 242 ASP A C 1
ATOM 1965 O O . ASP A 1 242 ? 15.342 14.424 -3.960 1.00 90.62 242 ASP A O 1
ATOM 1969 N N . LYS A 1 243 ? 16.938 15.909 -4.457 1.00 84.06 243 LYS A N 1
ATOM 1970 C CA . LYS A 1 243 ? 16.606 16.818 -3.341 1.00 84.06 243 LYS A CA 1
ATOM 1971 C C . LYS A 1 243 ? 15.206 17.424 -3.449 1.00 84.06 243 LYS A C 1
ATOM 1973 O O . LYS A 1 243 ? 14.659 17.876 -2.449 1.00 84.06 243 LYS A O 1
ATOM 1978 N N . ILE A 1 244 ? 14.683 17.516 -4.669 1.00 87.81 244 ILE A N 1
ATOM 1979 C CA . ILE A 1 244 ? 13.357 18.050 -4.965 1.00 87.81 244 ILE A CA 1
ATOM 1980 C C . ILE A 1 244 ? 12.527 16.891 -5.497 1.00 87.81 244 ILE A C 1
ATOM 1982 O O . ILE A 1 244 ? 12.919 16.255 -6.476 1.00 87.81 244 ILE A O 1
ATOM 1986 N N . GLY A 1 245 ? 11.372 16.652 -4.876 1.00 84.00 245 GLY A N 1
ATOM 1987 C CA . GLY A 1 245 ? 10.423 15.654 -5.350 1.00 84.00 245 GLY A CA 1
ATOM 1988 C C . GLY A 1 245 ? 9.984 15.970 -6.778 1.00 84.00 245 GLY A C 1
ATOM 1989 O O . GLY A 1 245 ? 9.405 17.024 -7.046 1.00 84.00 245 GLY A O 1
ATOM 1990 N N . ARG A 1 246 ? 10.262 15.050 -7.700 1.00 92.38 246 ARG A N 1
ATOM 1991 C CA . ARG A 1 246 ? 9.789 15.102 -9.086 1.00 92.38 246 ARG A CA 1
ATOM 1992 C C . ARG A 1 246 ? 9.040 13.824 -9.418 1.00 92.38 246 ARG A C 1
ATOM 1994 O O . ARG A 1 246 ? 9.389 12.757 -8.921 1.00 92.38 246 ARG A O 1
ATOM 2001 N N . PHE A 1 247 ? 8.034 13.921 -10.278 1.00 92.81 247 PHE A N 1
ATOM 2002 C CA . PHE A 1 247 ? 7.319 12.739 -10.746 1.00 92.81 247 PHE A CA 1
ATOM 2003 C C . PHE A 1 247 ? 8.176 11.939 -11.722 1.00 92.81 247 PHE A C 1
ATOM 2005 O O . PHE A 1 247 ? 8.800 12.527 -12.606 1.00 92.81 247 PHE A O 1
ATOM 2012 N N . LEU A 1 248 ? 8.128 10.615 -11.595 1.00 91.69 248 LEU A N 1
ATOM 2013 C CA . LEU A 1 248 ? 8.536 9.703 -12.653 1.00 91.69 248 LEU A CA 1
ATOM 2014 C C . LEU A 1 248 ? 7.353 9.509 -13.624 1.00 91.69 248 LEU A C 1
ATOM 2016 O O . LEU A 1 248 ? 6.207 9.345 -13.190 1.00 91.69 248 LEU A O 1
ATOM 2020 N N . THR A 1 249 ? 7.601 9.559 -14.927 1.00 90.56 249 THR A N 1
ATOM 2021 C CA . THR A 1 249 ? 6.607 9.664 -16.009 1.00 90.56 249 THR A CA 1
ATOM 2022 C C . THR A 1 249 ? 6.925 8.696 -17.161 1.00 90.56 249 THR A C 1
ATOM 2024 O O . THR A 1 249 ? 8.015 8.120 -17.197 1.00 90.56 249 THR A O 1
ATOM 2027 N N . PRO A 1 250 ? 6.010 8.495 -18.135 1.00 84.12 250 PRO A N 1
ATOM 2028 C CA . PRO A 1 250 ? 6.252 7.586 -19.257 1.00 84.12 250 PRO A CA 1
ATOM 2029 C C . PRO A 1 250 ? 7.502 7.912 -20.086 1.00 84.12 250 PRO A C 1
ATOM 2031 O O . PRO A 1 250 ? 8.162 6.990 -20.554 1.00 84.12 250 PRO A O 1
ATOM 2034 N N . GLU A 1 251 ? 7.860 9.193 -20.227 1.00 81.69 251 GLU A N 1
ATOM 2035 C CA . GLU A 1 251 ? 8.997 9.653 -21.045 1.00 81.69 251 GLU A CA 1
ATOM 2036 C C . GLU A 1 251 ? 10.347 9.090 -20.577 1.00 81.69 251 GLU A C 1
ATOM 2038 O O . GLU A 1 251 ? 11.296 8.980 -21.351 1.00 81.69 251 GLU A O 1
ATOM 2043 N N . GLU A 1 252 ? 10.456 8.726 -19.302 1.00 77.06 252 GLU A N 1
ATOM 2044 C CA . GLU A 1 252 ? 11.669 8.126 -18.742 1.00 77.06 252 GLU A CA 1
ATOM 2045 C C . GLU A 1 252 ? 11.755 6.633 -19.058 1.00 77.06 252 GLU A C 1
ATOM 2047 O O . GLU A 1 252 ? 12.853 6.101 -19.217 1.00 77.06 252 GLU A O 1
ATOM 2052 N N . GLY A 1 253 ? 10.603 5.978 -19.232 1.00 62.16 253 GLY A N 1
ATOM 2053 C CA . GLY A 1 253 ? 10.499 4.593 -19.692 1.00 62.16 253 GLY A CA 1
ATOM 2054 C C . GLY A 1 253 ? 10.783 4.421 -21.182 1.00 62.16 253 GLY A C 1
ATOM 2055 O O . GLY A 1 253 ? 11.058 3.315 -21.622 1.00 62.16 253 GLY A O 1
ATOM 2056 N N . GLU A 1 254 ? 10.721 5.499 -21.967 1.00 61.09 254 GLU A N 1
ATOM 2057 C CA . GLU A 1 254 ? 11.103 5.485 -23.388 1.00 61.09 254 GLU A CA 1
ATOM 2058 C C . GLU A 1 254 ? 12.616 5.654 -23.600 1.00 61.09 254 GLU A C 1
ATOM 2060 O O . GLU A 1 254 ? 13.125 5.356 -24.680 1.00 61.09 254 GLU A O 1
ATOM 2065 N N . LYS A 1 255 ? 13.334 6.138 -22.578 1.00 53.00 255 LYS A N 1
ATOM 2066 C CA . LYS A 1 255 ? 14.789 6.368 -22.597 1.00 53.00 255 LYS A CA 1
ATOM 2067 C C . LYS A 1 255 ? 15.593 5.252 -21.919 1.00 53.00 255 LYS A C 1
ATOM 2069 O O . LYS A 1 255 ? 16.821 5.306 -21.967 1.00 53.00 255 LYS A O 1
ATOM 2074 N N . SER A 1 256 ? 14.915 4.309 -21.263 1.00 47.16 256 SER A N 1
ATOM 2075 C CA . SER A 1 256 ? 15.484 3.156 -20.550 1.00 47.16 256 SER A CA 1
ATOM 2076 C C . SER A 1 256 ? 15.211 1.851 -21.291 1.00 47.16 256 SER A C 1
ATOM 2078 O O . SER A 1 256 ? 16.072 0.953 -21.174 1.00 47.16 256 SER A O 1
#

pLDDT: mean 89.77, std 9.83, range [42.94, 98.06]